Protein AF-A0A918T1V5-F1 (afdb_monomer)

Nearest PDB structures (foldseek):
  5nz4-assembly1_B  TM=3.076E-01  e=9.816E-02  unidentified influenza virus
  5nzf-assembly1_D  TM=3.074E-01  e=1.093E-01  unidentified influenza virus
  7s0i-assembly1_A  TM=3.199E-01  e=1.285E-01  Influenza A virus (A/Michigan/45/2015(H1N1))
  5hug-assembly1_A  TM=3.221E-01  e=1.218E-01  Influenza A virus (A/American green-winged teal/Washington/195750/2014(H5N1))
  6g01-assembly1_A  TM=3.174E-01  e=2.455E-01  Influenza A virus (A/Texas/17/2009(H1N1))

Solvent-accessible surface area (backbone atoms only — not comparable to full-atom values): 10208 Å² total; per-residue (Å²): 137,84,84,77,76,77,66,59,64,60,52,56,56,50,50,52,56,52,54,58,52,54,61,69,69,62,63,78,95,60,80,53,64,48,80,39,96,62,37,73,44,39,51,69,38,42,48,70,56,38,40,67,21,65,42,79,60,80,41,77,45,72,32,89,98,37,83,74,26,34,34,34,32,38,76,63,80,49,26,40,36,40,34,31,32,41,91,62,21,28,74,40,76,46,79,42,70,42,95,54,67,87,53,80,80,71,70,65,42,49,72,33,86,88,38,74,48,34,66,69,40,47,47,66,58,51,39,71,48,61,45,79,58,77,41,78,48,73,39,91,93,40,79,56,36,36,37,37,31,36,79,52,96,56,31,37,38,41,36,34,28,42,79,63,19,27,69,42,63,48,76,48,75,50,77,81,128

pLDDT: mean 74.43, std 15.78, range [30.64, 92.94]

Structure (mmCIF, N/CA/C/O backbone):
data_AF-A0A918T1V5-F1
#
_entry.id   AF-A0A918T1V5-F1
#
loop_
_atom_site.group_PDB
_atom_site.id
_atom_site.type_symbol
_atom_site.label_atom_id
_atom_site.label_alt_id
_atom_site.label_comp_id
_atom_site.label_asym_id
_atom_site.label_entity_id
_atom_site.label_seq_id
_atom_site.pdbx_PDB_ins_code
_atom_site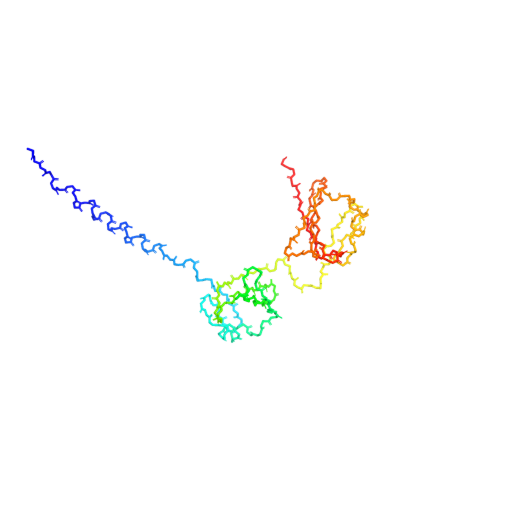.Cartn_x
_atom_site.Cartn_y
_atom_site.Cartn_z
_atom_site.occupancy
_atom_site.B_iso_or_equiv
_atom_site.auth_seq_id
_atom_site.auth_comp_id
_atom_site.auth_asym_id
_atom_site.auth_atom_id
_atom_site.pdbx_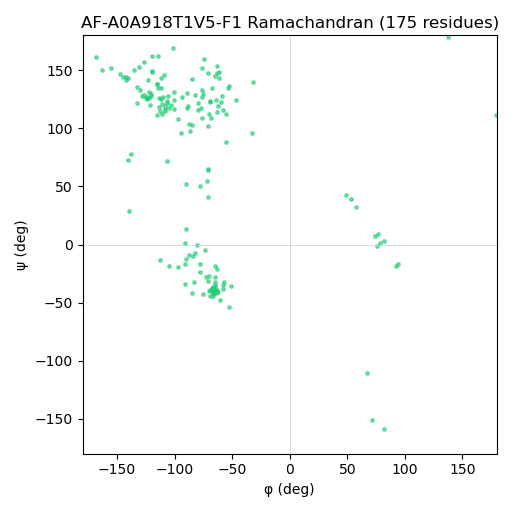PDB_model_num
ATOM 1 N N . MET A 1 1 ? 70.930 0.875 17.806 1.00 42.25 1 MET A N 1
ATOM 2 C CA . MET A 1 1 ? 69.464 0.810 17.615 1.00 42.25 1 MET A CA 1
ATOM 3 C C . MET A 1 1 ? 69.198 -0.189 16.500 1.00 42.25 1 MET A C 1
ATOM 5 O O . MET A 1 1 ? 69.425 0.143 15.346 1.00 42.25 1 MET A O 1
ATOM 9 N N . SER A 1 2 ? 68.855 -1.432 16.848 1.00 43.00 2 SER A N 1
ATOM 10 C CA . SER A 1 2 ? 68.505 -2.471 15.869 1.00 43.00 2 SER A CA 1
ATOM 11 C C . SER A 1 2 ? 67.006 -2.383 15.616 1.00 43.00 2 SER A C 1
ATOM 13 O O . SER A 1 2 ? 66.227 -2.531 16.555 1.00 43.00 2 SER A O 1
ATOM 15 N N . ILE A 1 3 ? 66.610 -2.079 14.383 1.00 51.53 3 ILE A N 1
ATOM 16 C CA . ILE A 1 3 ? 65.207 -2.102 13.967 1.00 51.53 3 ILE A CA 1
ATOM 17 C C . ILE A 1 3 ? 64.860 -3.570 13.709 1.00 51.53 3 ILE A C 1
ATOM 19 O O . IL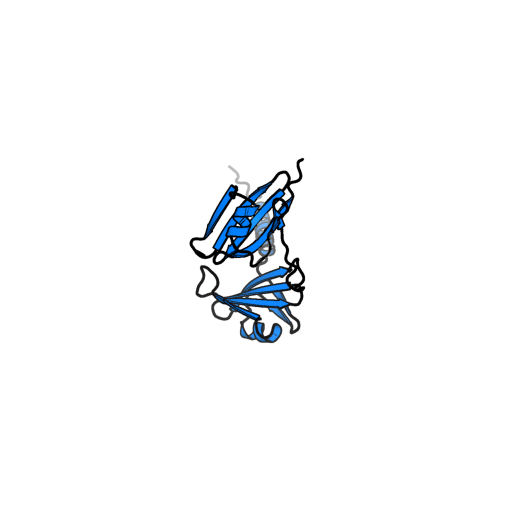E A 1 3 ? 65.541 -4.241 12.936 1.00 51.53 3 ILE A O 1
ATOM 23 N N . ASP A 1 4 ? 63.854 -4.084 14.409 1.00 55.31 4 ASP A N 1
ATOM 24 C CA . ASP A 1 4 ? 63.409 -5.473 14.312 1.00 55.31 4 ASP A CA 1
ATOM 25 C C . ASP A 1 4 ? 62.396 -5.614 13.162 1.00 55.31 4 ASP A C 1
ATOM 27 O O . ASP A 1 4 ? 61.217 -5.287 13.294 1.00 55.31 4 ASP A O 1
ATOM 31 N N . TRP A 1 5 ? 62.877 -6.063 11.999 1.00 51.31 5 TRP A N 1
ATOM 32 C CA . TRP A 1 5 ? 62.107 -6.178 10.749 1.00 51.31 5 TRP A CA 1
ATOM 33 C C . TRP A 1 5 ? 61.102 -7.347 10.731 1.00 51.31 5 TRP A C 1
ATOM 35 O O . TRP A 1 5 ? 60.344 -7.502 9.771 1.00 51.31 5 TRP A O 1
ATOM 45 N N . LYS A 1 6 ? 61.065 -8.211 11.757 1.00 49.09 6 LYS A N 1
ATOM 46 C CA . LYS A 1 6 ? 60.223 -9.425 11.729 1.00 49.09 6 LYS A CA 1
ATOM 47 C C . LYS A 1 6 ? 58.736 -9.178 11.996 1.00 49.09 6 LYS A C 1
ATOM 49 O O . LYS A 1 6 ? 57.918 -10.028 11.645 1.00 49.09 6 LYS A O 1
ATOM 54 N N . ASN A 1 7 ? 58.365 -8.027 12.553 1.00 50.44 7 ASN A N 1
ATOM 55 C CA . ASN A 1 7 ? 56.991 -7.777 13.006 1.00 50.44 7 ASN A CA 1
ATOM 56 C C . ASN A 1 7 ? 56.069 -7.153 11.939 1.00 50.44 7 ASN A C 1
ATOM 58 O O . ASN A 1 7 ? 54.846 -7.158 12.102 1.00 50.44 7 ASN A O 1
ATOM 62 N N . GLU A 1 8 ? 56.611 -6.667 10.819 1.00 48.03 8 GLU A N 1
ATOM 63 C CA . GLU A 1 8 ? 55.814 -5.986 9.784 1.00 48.03 8 GLU A CA 1
ATOM 64 C C . GLU A 1 8 ? 55.125 -6.956 8.811 1.00 48.03 8 GLU A C 1
ATOM 66 O O . GLU A 1 8 ? 53.990 -6.726 8.390 1.00 48.03 8 GLU A O 1
ATOM 71 N N . THR A 1 9 ? 55.739 -8.105 8.518 1.00 51.84 9 THR A N 1
ATOM 72 C CA . THR A 1 9 ? 55.202 -9.082 7.548 1.00 51.84 9 THR A CA 1
ATOM 73 C C . THR A 1 9 ? 53.950 -9.814 8.052 1.00 51.84 9 THR A C 1
ATOM 75 O O . THR A 1 9 ? 53.047 -10.130 7.274 1.00 51.84 9 THR A O 1
ATOM 78 N N . SER A 1 10 ? 53.841 -10.027 9.367 1.00 53.84 10 SER A N 1
ATOM 79 C CA . SER A 1 10 ? 52.681 -10.656 10.023 1.00 53.84 10 SER A CA 1
ATOM 80 C C . SER A 1 10 ? 51.419 -9.784 9.948 1.00 53.84 10 SER A C 1
ATOM 82 O O . SER A 1 10 ? 50.307 -10.277 9.730 1.00 53.84 10 SER A O 1
ATOM 84 N N . THR A 1 11 ? 51.597 -8.470 10.076 1.00 53.66 11 THR A N 1
ATOM 85 C CA . THR A 1 11 ? 50.500 -7.498 10.147 1.00 53.66 11 THR A CA 1
ATOM 86 C C . THR A 1 11 ? 49.879 -7.261 8.772 1.00 53.66 11 THR A C 1
ATOM 88 O O . THR A 1 11 ? 48.655 -7.293 8.635 1.00 53.66 11 THR A O 1
ATOM 91 N N . VAL A 1 12 ? 50.709 -7.142 7.729 1.00 57.06 12 VAL A N 1
ATOM 92 C CA . VAL A 1 12 ? 50.254 -6.985 6.335 1.00 57.06 12 VAL A CA 1
ATOM 93 C C . VAL A 1 12 ? 49.493 -8.228 5.862 1.00 57.06 12 VAL A C 1
ATOM 95 O O . VAL A 1 12 ? 48.427 -8.124 5.257 1.00 57.06 12 VAL A O 1
ATOM 98 N N . MET A 1 13 ? 49.974 -9.425 6.207 1.00 52.50 13 MET A N 1
ATOM 99 C CA . MET A 1 13 ? 49.332 -10.675 5.797 1.00 52.50 13 MET A CA 1
ATOM 100 C C . MET A 1 13 ? 48.016 -10.953 6.550 1.00 52.50 13 MET A C 1
ATOM 102 O O . MET A 1 13 ? 47.109 -11.567 5.985 1.00 52.50 13 MET A O 1
ATOM 106 N N . ARG A 1 14 ? 47.859 -10.463 7.791 1.00 57.69 14 ARG A N 1
ATOM 107 C CA . ARG A 1 14 ? 46.554 -10.423 8.480 1.00 57.69 14 ARG A CA 1
ATOM 108 C C . ARG A 1 14 ? 45.607 -9.416 7.831 1.00 57.69 14 ARG A C 1
ATOM 110 O O . ARG A 1 14 ? 44.459 -9.765 7.587 1.00 57.69 14 ARG A O 1
ATOM 117 N N . ALA A 1 15 ? 46.084 -8.219 7.490 1.00 59.41 15 ALA A N 1
ATOM 118 C CA . ALA A 1 15 ? 45.265 -7.181 6.863 1.00 59.41 15 ALA A CA 1
ATOM 119 C C . ALA A 1 15 ? 44.710 -7.610 5.491 1.00 59.41 15 ALA A C 1
ATOM 121 O O . ALA A 1 15 ? 43.531 -7.396 5.215 1.00 59.41 15 ALA A O 1
ATOM 122 N N . ILE A 1 16 ? 45.516 -8.289 4.666 1.00 63.72 16 ILE A N 1
ATOM 123 C CA . ILE A 1 16 ? 45.084 -8.803 3.355 1.00 63.72 16 ILE A CA 1
ATOM 124 C C . ILE A 1 16 ? 44.015 -9.894 3.508 1.00 63.72 16 ILE A C 1
ATOM 126 O O . ILE A 1 16 ? 43.018 -9.880 2.788 1.00 63.72 16 ILE A O 1
ATOM 130 N N . LYS A 1 17 ? 44.170 -10.810 4.475 1.00 58.69 17 LYS A N 1
ATOM 131 C CA . LYS A 1 17 ? 43.159 -11.845 4.756 1.00 58.69 17 LYS A CA 1
ATOM 132 C C . LYS A 1 17 ? 41.836 -11.233 5.225 1.00 58.69 17 LYS A C 1
ATOM 134 O O . LYS A 1 17 ? 40.776 -11.680 4.792 1.00 58.69 17 LYS A O 1
ATOM 139 N N . SER A 1 18 ? 41.895 -10.185 6.045 1.00 59.28 18 SER A N 1
ATOM 140 C CA . SER A 1 18 ? 40.712 -9.446 6.500 1.00 59.28 18 SER A CA 1
ATOM 141 C C . SER A 1 18 ? 40.020 -8.691 5.361 1.00 59.28 18 SER A C 1
ATOM 143 O O . SER A 1 18 ? 38.795 -8.717 5.269 1.00 59.28 18 SER A O 1
ATOM 145 N N . ALA A 1 19 ? 40.783 -8.063 4.460 1.00 58.88 19 ALA A N 1
ATOM 146 C CA . ALA A 1 19 ? 40.241 -7.360 3.296 1.00 58.88 19 ALA A CA 1
ATOM 147 C C . ALA A 1 19 ? 39.573 -8.318 2.293 1.00 58.88 19 ALA A C 1
ATOM 149 O O . ALA A 1 19 ? 38.503 -8.012 1.768 1.00 58.88 19 ALA A O 1
ATOM 150 N N . LEU A 1 20 ? 40.147 -9.509 2.081 1.00 58.69 20 LEU A N 1
ATOM 151 C CA . LEU A 1 20 ? 39.551 -10.536 1.221 1.00 58.69 20 LEU A CA 1
ATOM 152 C C . LEU A 1 20 ? 38.221 -11.065 1.792 1.00 58.69 20 LEU A C 1
ATOM 154 O O . LEU A 1 20 ? 37.280 -11.313 1.042 1.00 58.69 20 LEU A O 1
ATOM 158 N N . LEU A 1 21 ? 38.127 -11.192 3.122 1.00 57.09 21 LEU A N 1
ATOM 159 C CA . LEU A 1 21 ? 36.904 -11.602 3.817 1.00 57.09 21 LEU A CA 1
ATOM 160 C C . LEU A 1 21 ? 35.806 -10.523 3.732 1.00 57.09 21 LEU A C 1
ATOM 162 O O . LEU A 1 21 ? 34.644 -10.849 3.509 1.00 57.09 21 LEU A O 1
ATOM 166 N N . LEU A 1 22 ? 36.170 -9.240 3.836 1.00 56.69 22 LEU A N 1
ATOM 167 C CA . LEU A 1 22 ? 35.239 -8.109 3.699 1.00 56.69 22 LEU A CA 1
ATOM 168 C C . LEU A 1 22 ? 34.644 -7.994 2.284 1.00 56.69 22 LEU A C 1
ATOM 170 O O . LEU A 1 22 ? 33.462 -7.684 2.151 1.00 56.69 22 LEU A O 1
ATOM 174 N N . CYS A 1 23 ? 35.410 -8.316 1.237 1.00 55.72 23 CYS A N 1
ATOM 175 C CA . CYS A 1 23 ? 34.895 -8.348 -0.137 1.00 55.72 23 CYS A CA 1
ATOM 176 C C . CYS A 1 23 ? 33.912 -9.505 -0.394 1.00 55.72 23 CYS A C 1
ATOM 178 O O . CYS A 1 23 ? 33.028 -9.369 -1.235 1.00 55.72 23 CYS A O 1
ATOM 180 N N . LEU A 1 24 ? 34.018 -10.619 0.340 1.00 52.59 24 LEU A N 1
ATOM 181 C CA . LEU A 1 24 ? 33.083 -11.750 0.234 1.00 52.59 24 LEU A CA 1
ATOM 182 C C . LEU A 1 24 ? 31.749 -11.503 0.960 1.00 52.59 24 LEU A C 1
ATOM 184 O O . LEU A 1 24 ? 30.739 -12.097 0.590 1.00 52.59 24 LEU A O 1
ATOM 188 N N . LEU A 1 25 ? 31.720 -10.609 1.956 1.00 53.66 25 LEU A N 1
ATOM 189 C CA . LEU A 1 25 ? 30.492 -10.191 2.651 1.00 53.66 25 LEU A CA 1
ATOM 190 C C . LEU A 1 25 ? 29.762 -9.023 1.974 1.00 53.66 25 LEU A C 1
ATOM 192 O O . LEU A 1 25 ? 28.621 -8.732 2.332 1.00 53.66 25 LEU A O 1
ATOM 196 N N . ALA A 1 26 ? 30.363 -8.392 0.964 1.00 50.69 26 ALA A N 1
ATOM 197 C CA . ALA A 1 26 ? 29.702 -7.405 0.115 1.00 50.69 26 ALA A CA 1
ATOM 198 C C . ALA A 1 26 ? 28.795 -8.086 -0.929 1.00 50.69 26 ALA A C 1
ATOM 200 O O . ALA A 1 26 ? 28.874 -7.813 -2.126 1.00 50.69 26 ALA A O 1
ATOM 201 N N . ALA A 1 27 ? 27.922 -8.996 -0.489 1.00 49.94 27 ALA A N 1
ATOM 202 C CA . ALA A 1 27 ? 26.821 -9.440 -1.328 1.00 49.94 27 ALA A CA 1
ATOM 203 C C . ALA A 1 27 ? 25.909 -8.223 -1.575 1.00 49.94 27 ALA A C 1
ATOM 205 O O . ALA A 1 27 ? 25.469 -7.592 -0.608 1.00 49.94 27 ALA A O 1
ATOM 206 N N . PRO A 1 28 ? 25.616 -7.847 -2.833 1.00 46.34 28 PRO A N 1
ATOM 207 C CA . PRO A 1 28 ? 24.685 -6.764 -3.093 1.00 46.34 28 PRO A CA 1
ATOM 208 C C . PRO A 1 28 ? 23.314 -7.184 -2.555 1.00 46.34 28 PRO A C 1
ATOM 210 O O . PRO A 1 28 ? 22.689 -8.114 -3.062 1.00 46.34 28 PRO A O 1
ATOM 213 N N . ALA A 1 29 ? 22.840 -6.489 -1.523 1.00 50.09 29 ALA A N 1
ATOM 214 C CA . ALA A 1 29 ? 21.552 -6.708 -0.869 1.00 50.09 29 ALA A CA 1
ATOM 215 C C . ALA A 1 29 ? 20.343 -6.280 -1.740 1.00 50.09 29 ALA A C 1
ATOM 217 O O . ALA A 1 29 ? 19.389 -5.695 -1.236 1.00 50.09 29 ALA A O 1
ATOM 218 N N . PHE A 1 30 ? 20.366 -6.551 -3.052 1.00 52.66 30 PHE A N 1
ATOM 219 C CA . PHE A 1 30 ? 19.356 -6.072 -4.008 1.00 52.66 30 PHE A CA 1
ATOM 220 C C . PHE A 1 30 ? 18.942 -7.094 -5.074 1.00 52.66 30 PHE A C 1
ATOM 222 O O . PHE A 1 30 ? 18.505 -6.719 -6.158 1.00 52.66 30 PHE A O 1
ATOM 229 N N . ALA A 1 31 ? 19.006 -8.391 -4.785 1.00 60.25 31 ALA A N 1
ATOM 230 C CA . ALA A 1 31 ? 18.341 -9.394 -5.619 1.00 60.25 31 ALA A CA 1
ATOM 231 C C . ALA A 1 31 ? 16.909 -9.652 -5.120 1.00 60.25 31 ALA A C 1
ATOM 233 O O . ALA A 1 31 ? 16.528 -10.789 -4.854 1.00 60.25 31 ALA A O 1
ATOM 234 N N . GLN A 1 32 ? 16.106 -8.593 -4.950 1.00 70.31 32 GLN A N 1
ATOM 235 C CA . GLN A 1 32 ? 14.675 -8.793 -4.724 1.00 70.31 32 GLN A CA 1
ATOM 236 C C . GLN A 1 32 ? 14.073 -9.323 -6.026 1.00 70.31 32 GLN A C 1
ATOM 238 O O . GLN A 1 32 ? 14.222 -8.720 -7.094 1.00 70.31 32 GLN A O 1
ATOM 243 N N . SER A 1 33 ? 13.438 -10.486 -5.930 1.00 81.12 33 SER A N 1
ATOM 244 C CA . SER A 1 33 ? 12.742 -11.143 -7.026 1.00 81.12 33 SER A CA 1
ATOM 245 C C . SER A 1 33 ? 11.402 -11.655 -6.529 1.00 81.12 33 SER A C 1
ATOM 247 O O . SER A 1 33 ? 11.250 -11.969 -5.349 1.00 81.12 33 SER A O 1
ATOM 249 N N . VAL A 1 34 ? 10.423 -11.710 -7.423 1.00 83.50 34 VAL A N 1
ATOM 250 C CA . VAL A 1 34 ? 9.085 -12.212 -7.123 1.00 83.50 34 VAL A CA 1
ATOM 251 C C . VAL A 1 34 ? 8.658 -13.192 -8.202 1.00 83.50 34 VAL A C 1
ATOM 253 O O . VAL A 1 34 ? 8.878 -12.981 -9.399 1.00 83.50 34 VAL A O 1
ATOM 256 N N . GLN A 1 35 ? 8.084 -14.303 -7.757 1.00 86.50 35 GLN A N 1
ATOM 257 C CA . GLN A 1 35 ? 7.654 -15.383 -8.625 1.00 86.50 35 GLN A CA 1
ATOM 258 C C . GLN A 1 35 ? 6.219 -15.135 -9.093 1.00 86.50 35 GLN A C 1
ATOM 260 O O . GLN A 1 35 ? 5.288 -15.113 -8.291 1.00 86.50 35 GLN A O 1
ATOM 265 N N . PHE A 1 36 ? 6.040 -15.017 -10.405 1.00 86.56 36 PHE A N 1
ATOM 266 C CA . PHE A 1 36 ? 4.738 -15.022 -11.060 1.00 86.56 36 PHE A CA 1
ATOM 267 C C . PHE A 1 36 ? 4.456 -16.388 -11.688 1.00 86.56 36 PHE A C 1
ATOM 269 O O . PHE A 1 36 ? 5.346 -17.234 -11.841 1.00 86.56 36 PHE A O 1
ATOM 276 N N . LYS A 1 37 ? 3.207 -16.590 -12.122 1.00 81.00 37 LYS A N 1
ATOM 277 C CA . LYS A 1 37 ? 2.784 -17.811 -12.821 1.00 81.00 37 LYS A CA 1
ATOM 278 C C . LYS A 1 37 ? 3.598 -18.067 -14.098 1.00 81.00 37 LYS A C 1
ATOM 280 O O . LYS A 1 37 ? 3.865 -19.219 -14.416 1.00 81.00 37 LYS A O 1
ATOM 285 N N . GLY A 1 38 ? 3.999 -17.011 -14.811 1.00 83.00 38 GLY A N 1
ATOM 286 C CA . GLY A 1 38 ? 4.795 -17.102 -16.040 1.00 83.00 38 GLY A CA 1
ATOM 287 C C . GLY A 1 38 ? 6.315 -17.057 -15.839 1.00 83.00 38 GLY A C 1
ATOM 288 O O . GLY A 1 38 ? 7.043 -17.087 -16.829 1.00 83.00 38 GLY A O 1
ATOM 289 N N . GLY A 1 39 ? 6.809 -16.960 -14.598 1.00 88.06 39 GLY A N 1
ATOM 290 C CA . GLY A 1 39 ? 8.241 -16.887 -14.284 1.00 88.06 39 GLY A CA 1
ATOM 291 C C . GLY A 1 39 ? 8.583 -15.856 -13.205 1.00 88.06 39 GLY A C 1
ATOM 292 O O . GLY A 1 39 ? 7.711 -15.151 -12.704 1.00 88.06 39 GLY A O 1
ATOM 293 N N . ALA A 1 40 ? 9.862 -15.756 -12.846 1.00 87.94 40 ALA A N 1
ATOM 294 C CA . ALA A 1 40 ? 10.340 -14.758 -11.892 1.00 87.94 40 ALA A CA 1
ATOM 295 C C . ALA A 1 40 ? 10.631 -13.410 -12.572 1.00 87.94 40 ALA A C 1
ATOM 297 O O . ALA A 1 40 ? 11.170 -13.367 -13.686 1.00 87.94 40 ALA A O 1
ATOM 298 N N . ALA A 1 41 ? 10.323 -12.318 -11.874 1.00 88.25 41 ALA A N 1
ATOM 299 C CA . ALA A 1 41 ? 10.813 -10.983 -12.201 1.00 88.25 41 ALA A CA 1
ATOM 300 C C . ALA A 1 41 ? 11.715 -10.474 -11.075 1.00 88.25 41 ALA A C 1
ATOM 302 O O . ALA A 1 41 ? 11.383 -10.626 -9.900 1.00 88.25 41 ALA A O 1
ATOM 303 N N . SER A 1 42 ? 12.824 -9.843 -11.440 1.00 88.00 42 SER A N 1
ATOM 304 C CA . SER A 1 42 ? 13.835 -9.352 -10.504 1.00 88.00 42 SER A CA 1
ATOM 305 C C . SER A 1 42 ? 14.140 -7.878 -10.735 1.00 88.00 42 SER A C 1
ATOM 307 O O . SER A 1 42 ? 13.962 -7.355 -11.837 1.00 88.00 42 SER A O 1
ATOM 309 N N . ILE A 1 43 ? 14.660 -7.198 -9.711 1.00 86.75 43 ILE A N 1
ATOM 310 C CA . ILE A 1 43 ? 15.219 -5.850 -9.883 1.00 86.75 43 ILE A CA 1
ATOM 311 C C . ILE A 1 43 ? 16.256 -5.852 -11.021 1.00 86.75 43 ILE A C 1
ATOM 313 O O . ILE A 1 43 ? 17.073 -6.762 -11.143 1.00 86.75 43 ILE A O 1
ATOM 317 N N . GLY A 1 44 ? 16.198 -4.832 -11.879 1.00 85.75 44 GLY A N 1
ATOM 318 C CA . GLY A 1 44 ? 17.040 -4.686 -13.069 1.00 85.75 44 GLY A CA 1
ATOM 319 C C . GLY A 1 44 ? 16.438 -5.265 -14.353 1.00 85.75 44 GLY A C 1
ATOM 320 O O . GLY A 1 44 ? 16.841 -4.849 -15.451 1.00 85.75 44 GLY A O 1
ATOM 321 N N . ASP A 1 45 ? 15.441 -6.150 -14.243 1.00 89.75 45 ASP A N 1
ATOM 322 C CA . ASP A 1 45 ? 14.712 -6.665 -15.400 1.00 89.75 45 ASP A CA 1
ATOM 323 C C . ASP A 1 45 ? 13.962 -5.549 -16.138 1.00 89.75 45 ASP A C 1
ATOM 325 O O . ASP A 1 45 ? 13.593 -4.516 -15.578 1.00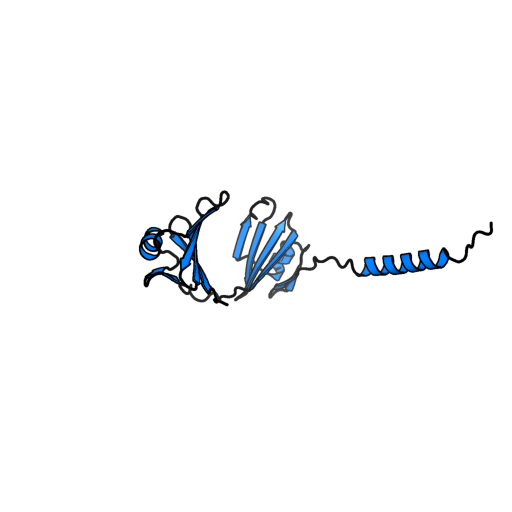 89.75 45 ASP A O 1
ATOM 329 N N . SER A 1 46 ? 13.726 -5.756 -17.434 1.00 92.94 46 SER A N 1
ATOM 330 C CA . SER A 1 46 ? 12.923 -4.828 -18.233 1.00 92.94 46 SER A CA 1
ATOM 331 C C . SER A 1 46 ? 11.431 -4.983 -17.945 1.00 92.94 46 SER A C 1
ATOM 333 O O . SER A 1 46 ? 10.946 -6.088 -17.690 1.00 92.94 46 SER A O 1
ATOM 335 N N . VAL A 1 47 ? 10.668 -3.900 -18.114 1.00 91.12 47 VAL A N 1
ATOM 336 C CA . VAL A 1 47 ? 9.197 -3.950 -18.062 1.00 91.12 47 VAL A CA 1
ATOM 337 C C . VAL A 1 47 ? 8.616 -4.935 -19.075 1.00 91.12 47 VAL A C 1
ATOM 339 O O . VAL A 1 47 ? 7.613 -5.587 -18.811 1.00 91.12 47 VAL A O 1
ATOM 342 N N . LYS A 1 48 ? 9.270 -5.108 -20.228 1.00 92.25 48 LYS A N 1
ATOM 343 C CA . LYS A 1 48 ? 8.835 -6.083 -21.233 1.00 92.25 48 LYS A CA 1
ATOM 344 C C . LYS A 1 48 ? 8.927 -7.515 -20.703 1.00 92.25 48 LYS A C 1
ATOM 346 O O . LYS A 1 48 ? 8.029 -8.314 -20.958 1.00 92.25 48 LYS A O 1
ATOM 351 N N . LYS A 1 49 ? 9.989 -7.839 -19.953 1.00 91.81 49 LYS A N 1
ATOM 352 C CA . LYS A 1 49 ? 10.112 -9.136 -19.273 1.00 91.81 49 LYS A CA 1
ATOM 353 C C . LYS A 1 49 ? 9.063 -9.263 -18.172 1.00 91.81 49 LYS A C 1
ATOM 355 O O . LYS A 1 49 ? 8.404 -10.294 -18.126 1.00 91.81 49 LYS A O 1
ATOM 360 N N . LEU A 1 50 ? 8.859 -8.213 -17.370 1.00 90.31 50 LEU A N 1
ATOM 361 C CA . LEU A 1 50 ? 7.818 -8.174 -16.340 1.00 90.31 50 LEU A CA 1
ATOM 362 C C . LEU A 1 50 ? 6.444 -8.517 -16.926 1.00 90.31 50 LEU A C 1
ATOM 364 O O . LEU A 1 50 ? 5.828 -9.476 -16.488 1.00 90.31 50 LEU A O 1
ATOM 368 N N . HIS A 1 51 ? 6.010 -7.823 -17.979 1.00 91.00 51 HIS A N 1
ATOM 369 C CA . HIS A 1 51 ? 4.709 -8.083 -18.601 1.00 91.00 51 HIS A CA 1
ATOM 370 C C . HIS A 1 51 ? 4.610 -9.476 -19.235 1.00 91.00 51 HIS A C 1
ATOM 372 O O . HIS A 1 51 ? 3.524 -10.042 -19.320 1.00 91.00 51 HIS A O 1
ATOM 378 N N . LYS A 1 52 ? 5.735 -10.056 -19.671 1.00 91.62 52 LYS A N 1
ATOM 379 C CA . LYS A 1 52 ? 5.764 -11.422 -20.205 1.00 91.62 52 LYS A CA 1
ATOM 380 C C . LYS A 1 52 ? 5.541 -12.473 -19.112 1.00 91.62 52 LYS A C 1
ATOM 382 O O . LYS A 1 52 ? 4.862 -13.459 -19.373 1.00 91.62 52 LYS A O 1
ATOM 387 N N . VAL A 1 53 ? 6.120 -12.284 -17.924 1.00 92.06 53 VAL A N 1
ATOM 388 C CA . VAL A 1 53 ? 6.041 -13.270 -16.826 1.00 92.06 53 VAL A CA 1
ATOM 389 C C . VAL A 1 53 ? 4.850 -13.038 -15.890 1.00 92.06 53 VAL A C 1
ATOM 391 O O . VAL A 1 53 ? 4.266 -14.002 -15.398 1.00 92.06 53 VAL A O 1
ATOM 394 N N . ALA A 1 54 ? 4.479 -11.777 -15.665 1.00 86.69 54 ALA A N 1
ATOM 395 C CA . ALA A 1 54 ? 3.413 -11.350 -14.760 1.00 86.69 54 ALA A CA 1
ATOM 396 C C . ALA A 1 54 ? 2.077 -11.088 -15.473 1.00 86.69 54 ALA A C 1
ATOM 398 O O . ALA A 1 54 ? 1.030 -11.101 -14.833 1.00 86.69 54 ALA A O 1
ATOM 399 N N . GLY A 1 55 ? 2.095 -10.877 -16.793 1.00 88.81 55 GLY A N 1
ATOM 400 C CA . GLY A 1 55 ? 0.926 -10.436 -17.550 1.00 88.81 55 GLY A CA 1
ATOM 401 C C . GLY A 1 55 ? 0.716 -8.922 -17.473 1.00 88.81 55 GLY A C 1
ATOM 402 O O . GLY A 1 55 ? 1.644 -8.153 -17.217 1.00 88.81 55 GLY A O 1
ATOM 403 N N . LYS A 1 56 ? -0.515 -8.479 -17.743 1.00 88.88 56 LYS A N 1
ATOM 404 C CA . LYS A 1 56 ? -0.890 -7.064 -17.642 1.00 88.88 56 LYS A CA 1
ATOM 405 C C . LYS A 1 56 ? -1.063 -6.693 -16.158 1.00 88.88 56 LYS A C 1
ATOM 407 O O . LYS A 1 56 ? -1.748 -7.440 -15.466 1.00 88.88 56 LYS A O 1
ATOM 412 N N . PRO A 1 57 ? -0.493 -5.572 -15.679 1.00 89.00 57 PRO A N 1
ATOM 413 C CA . PRO A 1 57 ? -0.759 -5.089 -14.326 1.00 89.00 57 PRO A CA 1
ATOM 414 C C . PRO A 1 57 ? -2.234 -4.716 -14.162 1.00 89.00 57 PRO A C 1
ATOM 416 O O . PRO A 1 57 ? -2.858 -4.215 -15.104 1.00 89.00 57 PRO A O 1
ATOM 419 N N . ASP A 1 58 ? -2.764 -4.906 -12.956 1.00 85.44 58 ASP A N 1
ATOM 420 C CA . ASP A 1 58 ? -4.124 -4.482 -12.610 1.00 85.44 58 ASP A CA 1
ATOM 421 C C . ASP A 1 58 ? -4.222 -2.961 -12.635 1.00 85.44 58 ASP A C 1
ATOM 423 O O . ASP A 1 58 ? -5.206 -2.384 -13.105 1.00 85.44 58 ASP A O 1
ATOM 427 N N . GLN A 1 59 ? -3.159 -2.303 -12.169 1.00 86.12 59 GLN A N 1
ATOM 428 C CA . GLN A 1 59 ? -3.082 -0.859 -12.159 1.00 86.12 59 GLN A CA 1
ATOM 429 C C . GLN A 1 59 ? -1.663 -0.347 -12.362 1.00 86.12 59 GLN A C 1
ATOM 431 O O . GLN A 1 59 ? -0.685 -0.939 -11.910 1.00 86.12 59 GLN A O 1
ATOM 436 N N . VAL A 1 60 ? -1.566 0.803 -13.030 1.00 88.19 60 VAL A N 1
ATOM 437 C CA . VAL A 1 60 ? -0.325 1.562 -13.158 1.00 88.19 60 VAL A CA 1
ATOM 438 C C . VAL A 1 60 ? -0.576 2.971 -12.643 1.00 88.19 60 VAL A C 1
ATOM 440 O O . VAL A 1 60 ? -1.505 3.640 -13.096 1.00 88.19 60 VAL A O 1
ATOM 443 N N . ARG A 1 61 ? 0.234 3.418 -11.685 1.00 84.50 61 ARG A N 1
ATOM 444 C CA . ARG A 1 61 ? 0.138 4.755 -11.080 1.00 84.50 61 ARG A CA 1
ATOM 445 C C . ARG A 1 61 ? 1.514 5.425 -11.055 1.00 84.50 61 ARG A C 1
ATOM 447 O O . ARG A 1 61 ? 2.523 4.725 -11.016 1.00 84.50 61 ARG A O 1
ATOM 454 N N . PRO A 1 62 ? 1.609 6.761 -11.070 1.00 81.38 62 PRO A N 1
ATOM 455 C CA . PRO A 1 62 ? 2.875 7.436 -10.798 1.00 81.38 62 PRO A CA 1
ATOM 456 C C . PRO A 1 62 ? 3.322 7.181 -9.349 1.00 81.38 62 PRO A C 1
ATOM 458 O O . PRO A 1 62 ? 2.490 7.108 -8.444 1.00 81.38 62 PRO A O 1
ATOM 461 N N . PHE A 1 63 ? 4.631 7.057 -9.121 1.00 76.06 63 PHE A N 1
ATOM 462 C CA . PHE A 1 63 ? 5.176 6.923 -7.771 1.00 76.06 63 PHE A CA 1
ATOM 463 C C . PHE A 1 63 ? 5.166 8.292 -7.058 1.00 76.06 63 PHE A C 1
ATOM 465 O O . PHE A 1 63 ? 5.724 9.257 -7.600 1.00 76.06 63 PHE A O 1
ATOM 472 N N . PRO A 1 64 ? 4.579 8.414 -5.851 1.00 68.94 64 PRO A N 1
ATOM 473 C CA . PRO A 1 64 ? 4.539 9.677 -5.112 1.00 68.94 64 PRO A CA 1
ATOM 474 C C . PRO A 1 64 ? 5.949 10.207 -4.824 1.00 68.94 64 PRO A C 1
ATOM 476 O O . PRO A 1 64 ? 6.803 9.481 -4.325 1.00 68.94 64 PRO A O 1
ATOM 479 N N . GLY A 1 65 ? 6.220 11.468 -5.167 1.00 74.44 65 GLY A N 1
ATOM 480 C CA . GLY A 1 65 ? 7.539 12.084 -4.965 1.00 74.44 65 GLY A CA 1
ATOM 481 C C . GLY A 1 65 ? 8.630 11.653 -5.958 1.00 74.44 65 GLY A C 1
ATOM 482 O O . GLY A 1 65 ? 9.739 12.179 -5.896 1.00 74.44 65 GLY A O 1
ATOM 483 N N . ALA A 1 66 ? 8.340 10.753 -6.907 1.00 76.31 66 ALA A N 1
ATOM 484 C CA . ALA A 1 66 ? 9.279 10.348 -7.956 1.00 76.31 66 ALA A CA 1
ATOM 485 C C . ALA A 1 66 ? 8.573 10.224 -9.324 1.00 76.31 66 ALA A C 1
ATOM 487 O O . ALA A 1 66 ? 8.326 9.112 -9.787 1.00 76.31 66 ALA A O 1
ATOM 488 N N . PRO A 1 67 ? 8.290 11.343 -10.022 1.00 74.19 67 PRO A N 1
ATOM 489 C CA . PRO A 1 67 ? 7.447 11.365 -11.228 1.00 74.19 67 PRO A CA 1
ATOM 490 C C . PRO A 1 67 ? 8.003 10.567 -12.420 1.00 74.19 67 PRO A C 1
ATOM 492 O O . PRO A 1 67 ? 7.247 10.158 -13.294 1.00 74.19 67 PRO A O 1
ATOM 495 N N . ALA A 1 68 ? 9.312 10.298 -12.453 1.00 80.94 68 ALA A N 1
ATOM 496 C CA . ALA A 1 68 ? 9.942 9.432 -13.457 1.00 80.94 68 ALA A CA 1
ATOM 497 C C . ALA A 1 68 ? 9.804 7.923 -13.151 1.00 80.94 68 ALA A C 1
ATOM 499 O O . ALA A 1 68 ? 10.320 7.089 -13.900 1.00 80.94 68 ALA A O 1
ATOM 500 N N . THR A 1 69 ? 9.159 7.577 -12.036 1.00 82.88 69 THR A N 1
ATOM 501 C CA . THR A 1 69 ? 8.934 6.207 -11.576 1.00 82.88 69 THR A CA 1
ATOM 502 C C . THR A 1 69 ? 7.439 5.913 -11.609 1.00 82.88 69 THR A C 1
ATOM 504 O O . THR A 1 69 ? 6.618 6.711 -11.164 1.00 82.88 69 THR A O 1
ATOM 507 N N . SER A 1 70 ? 7.085 4.749 -12.134 1.00 85.62 70 SER A N 1
ATOM 508 C CA . SER A 1 70 ? 5.719 4.227 -12.152 1.00 85.62 70 SER A CA 1
ATOM 509 C C . SER A 1 70 ? 5.621 3.015 -11.238 1.00 85.62 70 SER A C 1
ATOM 511 O O . SER A 1 70 ? 6.562 2.231 -11.150 1.00 85.62 70 SER A O 1
ATOM 513 N N . LEU A 1 71 ? 4.494 2.865 -10.556 1.00 88.44 71 LEU A N 1
ATOM 514 C CA . LEU A 1 71 ? 4.151 1.710 -9.745 1.00 88.44 71 LEU A CA 1
ATOM 515 C C . LEU A 1 71 ? 3.193 0.824 -10.540 1.00 88.44 71 LEU A C 1
ATOM 517 O O . LEU A 1 71 ? 2.157 1.300 -11.002 1.00 88.44 71 LEU A O 1
ATOM 521 N N . HIS A 1 72 ? 3.559 -0.441 -10.715 1.00 90.81 72 HIS A N 1
ATOM 522 C CA . HIS A 1 72 ? 2.767 -1.467 -11.389 1.00 90.81 72 HIS A CA 1
ATOM 523 C C . HIS A 1 72 ? 2.261 -2.442 -10.333 1.00 90.81 72 HIS A C 1
ATOM 525 O O . HIS A 1 72 ? 3.064 -3.111 -9.685 1.00 90.81 72 HIS A O 1
ATOM 531 N N . GLU A 1 73 ? 0.952 -2.502 -10.145 1.00 88.19 73 GLU A N 1
ATOM 532 C CA . GLU A 1 73 ? 0.310 -3.313 -9.111 1.00 88.19 73 GLU A CA 1
ATOM 533 C C . GLU A 1 73 ? -0.233 -4.611 -9.727 1.00 88.19 73 GLU A C 1
ATOM 535 O O . GLU A 1 73 ? -0.909 -4.577 -10.760 1.00 88.19 73 GLU A O 1
ATOM 540 N N . TYR A 1 74 ? 0.072 -5.748 -9.099 1.00 87.06 74 TYR A N 1
ATOM 541 C CA . TYR A 1 74 ? -0.368 -7.083 -9.512 1.00 87.06 74 TYR A CA 1
ATOM 542 C C . TYR A 1 74 ? -1.013 -7.824 -8.341 1.00 87.06 74 TYR A C 1
ATOM 544 O O . TYR A 1 74 ? -0.397 -7.998 -7.290 1.00 87.06 74 TYR A O 1
ATOM 552 N N . SER A 1 75 ? -2.218 -8.334 -8.549 1.00 85.69 75 SER A N 1
ATOM 553 C CA . SER A 1 75 ? -2.975 -9.121 -7.581 1.00 85.69 75 SER A CA 1
ATOM 554 C C . SER A 1 75 ? -2.770 -10.605 -7.872 1.00 85.69 75 SER A C 1
ATOM 556 O O . SER A 1 75 ? -3.278 -11.155 -8.848 1.00 85.69 75 SER A O 1
ATOM 558 N N . LEU A 1 76 ? -2.006 -11.276 -7.015 1.00 80.75 76 LEU A N 1
ATOM 559 C CA . LEU A 1 76 ? -1.695 -12.701 -7.102 1.00 80.75 76 LEU A CA 1
ATOM 560 C C . LEU A 1 76 ? -2.469 -13.464 -6.024 1.00 80.75 76 LEU A C 1
ATOM 562 O O . LEU A 1 76 ? -1.908 -13.919 -5.026 1.00 80.75 76 LEU A O 1
ATOM 566 N N . GLY A 1 77 ? -3.784 -13.581 -6.214 1.00 77.12 77 GLY A N 1
ATOM 567 C CA . GLY A 1 77 ? -4.679 -14.199 -5.234 1.00 77.12 77 GLY A CA 1
ATOM 568 C C . GLY A 1 77 ? -4.770 -13.363 -3.955 1.00 77.12 77 GLY A C 1
ATOM 569 O O . GLY A 1 77 ? -5.336 -12.277 -3.971 1.00 77.12 77 GLY A O 1
ATOM 570 N N . GLU A 1 78 ? -4.207 -13.862 -2.853 1.00 69.88 78 GLU A N 1
ATOM 571 C CA . GLU A 1 78 ? -4.160 -13.170 -1.549 1.00 69.88 78 GLU A CA 1
ATOM 572 C C . GLU A 1 78 ? -2.907 -12.285 -1.375 1.00 69.88 78 GLU A C 1
ATOM 574 O O . GLU A 1 78 ? -2.568 -11.866 -0.270 1.00 69.88 78 GLU A O 1
ATOM 579 N N . ARG A 1 79 ? -2.163 -12.015 -2.452 1.00 75.12 79 ARG A N 1
ATOM 580 C CA . ARG A 1 79 ? -0.951 -11.183 -2.424 1.00 75.12 79 ARG A CA 1
ATOM 581 C C . ARG A 1 79 ? -1.093 -10.022 -3.390 1.00 75.12 79 ARG A C 1
ATOM 583 O O . ARG A 1 79 ? -1.607 -10.203 -4.490 1.00 75.12 79 ARG A O 1
ATOM 590 N N . GLN A 1 80 ? -0.599 -8.857 -2.997 1.00 83.12 80 GLN A N 1
ATOM 591 C CA . GLN A 1 80 ? -0.455 -7.705 -3.873 1.00 83.12 80 GLN A CA 1
ATOM 592 C C . GLN A 1 80 ? 1.033 -7.430 -4.054 1.00 83.12 80 GLN A C 1
ATOM 594 O O . GLN A 1 80 ? 1.753 -7.140 -3.101 1.00 83.12 80 GLN A O 1
ATOM 599 N N . VAL A 1 81 ? 1.499 -7.519 -5.290 1.00 85.12 81 VAL A N 1
ATOM 600 C CA . VAL A 1 81 ? 2.883 -7.244 -5.651 1.00 85.12 81 VAL A CA 1
ATOM 601 C C . VAL A 1 81 ? 2.937 -5.893 -6.340 1.00 85.12 81 VAL A C 1
ATOM 603 O O . VAL A 1 81 ? 2.368 -5.704 -7.413 1.00 85.12 81 VAL A O 1
ATOM 606 N N . ASN A 1 82 ? 3.660 -4.962 -5.731 1.00 88.50 82 ASN A N 1
ATOM 607 C CA . ASN A 1 82 ? 3.886 -3.631 -6.265 1.00 88.50 82 ASN A CA 1
ATOM 608 C C . ASN A 1 82 ? 5.298 -3.560 -6.841 1.00 88.50 82 ASN A C 1
ATOM 610 O O . ASN A 1 82 ? 6.289 -3.751 -6.135 1.00 88.50 82 ASN A O 1
ATOM 614 N N . VAL A 1 83 ? 5.395 -3.277 -8.135 1.00 88.25 83 VAL A N 1
ATOM 615 C CA . VAL A 1 83 ? 6.660 -3.217 -8.865 1.00 88.25 83 VAL A CA 1
ATOM 616 C C . VAL A 1 83 ? 6.925 -1.781 -9.292 1.00 88.25 83 VAL A C 1
ATOM 618 O O . VAL A 1 83 ? 6.197 -1.212 -10.104 1.00 88.25 83 VAL A O 1
ATOM 621 N N . SER A 1 84 ? 7.986 -1.188 -8.756 1.00 90.50 84 SER A N 1
ATOM 622 C CA . SER A 1 84 ? 8.438 0.145 -9.149 1.00 90.50 84 SER A CA 1
ATOM 623 C C . SER A 1 84 ? 9.284 0.050 -10.411 1.00 90.50 84 SER A C 1
ATOM 625 O O . SER A 1 84 ? 10.248 -0.716 -10.470 1.00 90.50 84 SER A O 1
ATOM 627 N N . VAL A 1 85 ? 8.944 0.852 -11.414 1.00 90.88 85 VAL A N 1
ATOM 628 C CA . VAL A 1 85 ? 9.601 0.892 -12.717 1.00 90.88 85 VAL A CA 1
ATOM 629 C C . VAL A 1 85 ? 10.068 2.306 -13.017 1.00 90.88 85 VAL A C 1
ATOM 631 O O . VAL A 1 85 ? 9.258 3.231 -13.071 1.00 90.88 85 VAL A O 1
ATOM 634 N N . ARG A 1 86 ? 11.356 2.460 -13.324 1.00 89.88 86 ARG A N 1
ATOM 635 C CA . ARG A 1 86 ? 11.962 3.720 -13.772 1.00 89.88 86 ARG A CA 1
ATOM 636 C C . ARG A 1 86 ? 12.775 3.473 -15.038 1.00 89.88 86 ARG A C 1
ATOM 638 O O . ARG A 1 86 ? 13.531 2.508 -15.112 1.00 89.88 86 ARG A O 1
ATOM 645 N N . GLY A 1 87 ? 12.603 4.320 -16.055 1.00 88.12 87 GLY A N 1
ATOM 646 C CA . GLY A 1 87 ? 13.337 4.185 -17.324 1.00 88.12 87 GLY A CA 1
ATOM 647 C C . GLY A 1 87 ? 13.143 2.824 -18.014 1.00 88.12 87 GLY A C 1
ATOM 648 O O . GLY A 1 87 ? 14.070 2.300 -18.623 1.00 88.12 87 GLY A O 1
ATOM 649 N N . GLY A 1 88 ? 11.965 2.208 -17.857 1.00 88.69 88 GLY A N 1
ATOM 650 C CA . GLY A 1 88 ? 11.644 0.900 -18.441 1.00 88.69 88 GLY A CA 1
ATOM 651 C C . GLY A 1 88 ? 12.260 -0.313 -17.731 1.00 88.69 88 GLY A C 1
ATOM 652 O O . GLY A 1 88 ? 12.151 -1.428 -18.250 1.00 88.69 88 GLY A O 1
ATOM 653 N N . LYS A 1 89 ? 12.881 -0.129 -16.560 1.00 91.06 89 LYS A N 1
ATOM 654 C CA . LYS A 1 89 ? 13.458 -1.201 -15.736 1.00 91.06 89 LYS A CA 1
ATOM 655 C C . LYS A 1 89 ? 12.818 -1.262 -14.358 1.00 91.06 89 LYS A C 1
ATOM 657 O O . LYS A 1 89 ? 12.433 -0.231 -13.811 1.00 91.06 89 LYS A O 1
ATOM 662 N N . ILE A 1 90 ? 12.751 -2.463 -13.793 1.00 89.75 90 ILE A N 1
ATOM 663 C CA . IL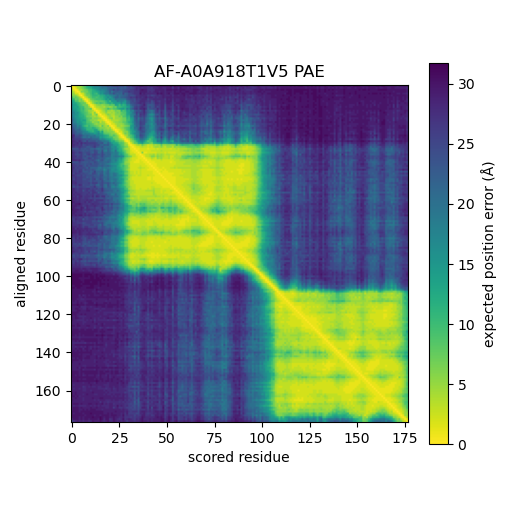E A 1 90 ? 12.331 -2.681 -12.411 1.00 89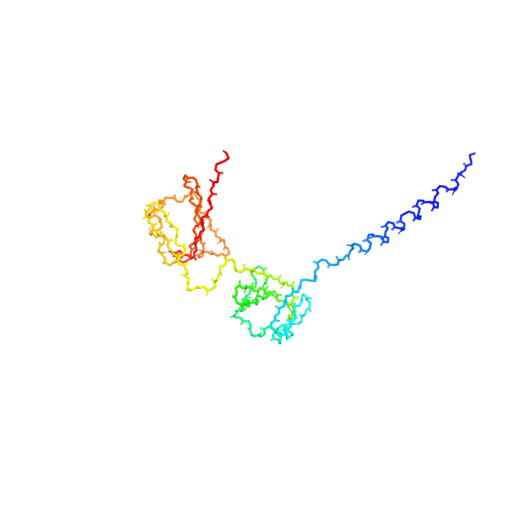.75 90 ILE A CA 1
AT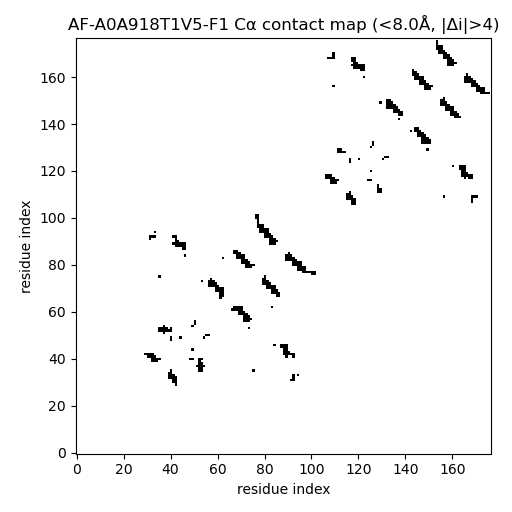OM 664 C C . ILE A 1 90 ? 13.406 -2.122 -11.482 1.00 89.75 90 ILE A C 1
ATOM 666 O O . ILE A 1 90 ? 14.566 -2.525 -11.554 1.00 89.75 90 ILE A O 1
ATOM 670 N N . THR A 1 91 ? 13.019 -1.211 -10.600 1.00 85.12 91 THR A N 1
ATOM 671 C CA . THR A 1 91 ? 13.902 -0.611 -9.592 1.00 85.12 91 THR A CA 1
ATOM 672 C C . THR A 1 91 ? 13.539 -1.008 -8.170 1.00 85.12 91 THR A C 1
ATOM 674 O O . THR A 1 91 ? 14.329 -0.775 -7.264 1.00 85.12 91 THR A O 1
ATOM 677 N N . GLY A 1 92 ? 12.364 -1.600 -7.959 1.00 84.44 92 GLY A N 1
ATOM 678 C CA . GLY A 1 92 ? 11.942 -2.084 -6.652 1.00 84.44 92 GLY A CA 1
ATOM 679 C C . GLY A 1 92 ? 10.776 -3.052 -6.766 1.00 84.44 92 GLY A C 1
ATOM 680 O O . GLY A 1 92 ? 9.970 -2.949 -7.692 1.00 84.44 92 GLY A O 1
ATOM 681 N N . ILE A 1 93 ? 10.706 -3.991 -5.828 1.00 85.31 93 ILE A N 1
ATOM 682 C CA . ILE A 1 93 ? 9.620 -4.961 -5.717 1.00 85.31 93 ILE A CA 1
ATOM 683 C C . ILE A 1 93 ? 9.183 -4.988 -4.255 1.00 85.31 93 ILE A C 1
ATOM 685 O O . ILE A 1 93 ? 9.987 -5.270 -3.371 1.00 85.31 93 ILE A O 1
ATOM 689 N N . ALA A 1 94 ? 7.911 -4.699 -4.008 1.00 82.81 94 ALA A N 1
ATOM 690 C CA . ALA A 1 94 ? 7.281 -4.841 -2.706 1.00 82.81 94 ALA A CA 1
ATOM 691 C C . ALA A 1 94 ? 6.195 -5.913 -2.806 1.00 82.81 94 ALA A C 1
ATOM 693 O O . ALA A 1 94 ? 5.192 -5.731 -3.493 1.00 82.81 94 ALA A O 1
ATOM 694 N N . ASP A 1 95 ? 6.419 -7.044 -2.145 1.00 79.31 95 ASP A N 1
ATOM 695 C CA . ASP A 1 95 ? 5.447 -8.127 -2.043 1.00 79.31 95 ASP A CA 1
ATOM 696 C C . ASP A 1 95 ? 4.662 -7.952 -0.747 1.00 79.31 95 ASP A C 1
ATOM 698 O O . ASP A 1 95 ? 5.111 -8.314 0.343 1.00 79.31 95 ASP A O 1
ATOM 702 N N . ASN A 1 96 ? 3.503 -7.319 -0.872 1.00 73.81 96 ASN A N 1
ATOM 703 C CA . ASN A 1 96 ? 2.593 -7.148 0.237 1.00 73.81 96 ASN A CA 1
ATOM 704 C C . ASN A 1 96 ? 1.704 -8.387 0.279 1.00 73.81 96 ASN A C 1
ATOM 706 O O . ASN A 1 96 ? 0.770 -8.540 -0.511 1.00 73.81 96 ASN A O 1
ATOM 710 N N . HIS A 1 97 ? 1.975 -9.282 1.228 1.00 53.00 97 HIS A N 1
ATOM 711 C CA . HIS A 1 97 ? 0.974 -10.266 1.613 1.00 53.00 97 HIS A CA 1
ATOM 712 C C . HIS A 1 97 ? -0.259 -9.496 2.069 1.00 53.00 97 HIS A C 1
ATOM 714 O O . HIS A 1 97 ? -0.202 -8.754 3.054 1.00 53.00 97 HIS A O 1
ATOM 720 N N . ILE A 1 98 ? -1.362 -9.646 1.338 1.00 51.53 98 ILE A N 1
ATOM 721 C CA . ILE A 1 98 ? -2.622 -9.094 1.791 1.00 51.53 98 ILE A CA 1
ATOM 722 C C . ILE A 1 98 ? -2.982 -9.985 2.973 1.00 51.53 98 ILE A C 1
ATOM 724 O O . ILE A 1 98 ? -3.416 -11.123 2.812 1.00 51.53 98 ILE A O 1
ATOM 728 N N . VAL A 1 99 ? -2.756 -9.502 4.194 1.00 45.22 99 VAL A N 1
ATOM 729 C CA . VAL A 1 99 ? -3.295 -10.122 5.413 1.00 45.22 99 VAL A CA 1
ATOM 730 C C . VAL A 1 99 ? -4.798 -9.843 5.444 1.00 45.22 99 VAL A C 1
ATOM 732 O O . VAL A 1 99 ? -5.314 -9.189 6.341 1.00 45.22 99 VAL A O 1
ATOM 735 N N . SER A 1 100 ? -5.496 -10.203 4.371 1.00 40.56 100 SER A N 1
ATOM 736 C CA . SER A 1 100 ? -6.940 -10.163 4.179 1.00 40.56 100 SER A CA 1
ATOM 737 C C . SER A 1 100 ? -7.213 -10.670 2.763 1.00 40.56 100 SER A C 1
ATOM 739 O O . SER A 1 100 ? -6.897 -10.010 1.782 1.00 40.56 100 SER A O 1
ATOM 741 N N . LYS A 1 101 ? -7.823 -11.849 2.642 1.00 32.88 101 LYS A N 1
ATOM 742 C CA . LYS A 1 101 ? -8.530 -12.284 1.429 1.00 32.88 101 LYS A CA 1
ATOM 743 C C . LYS A 1 101 ? -9.168 -11.094 0.686 1.00 32.88 101 LYS A C 1
ATOM 745 O O . LYS A 1 101 ? -9.845 -10.308 1.356 1.00 32.88 101 LYS A O 1
ATOM 750 N N . PRO A 1 102 ? -9.146 -11.032 -0.660 1.00 36.62 102 PRO A N 1
ATOM 751 C CA . PRO A 1 102 ? -10.193 -10.341 -1.401 1.00 36.62 102 PRO A CA 1
ATOM 752 C C . PRO A 1 102 ? -11.473 -11.190 -1.304 1.00 36.62 102 PRO A C 1
ATOM 754 O O . PRO A 1 102 ? -11.957 -11.771 -2.269 1.00 36.62 102 PRO A O 1
ATOM 757 N N . GLY A 1 103 ? -11.986 -11.340 -0.083 1.00 30.64 103 GLY A N 1
ATOM 758 C CA . GLY A 1 103 ? -13.382 -11.665 0.145 1.00 30.64 103 GLY A CA 1
ATOM 759 C C . GLY A 1 103 ? -14.204 -10.405 -0.123 1.00 30.64 103 GLY A C 1
ATOM 760 O O . GLY A 1 103 ? -13.635 -9.309 -0.100 1.00 30.64 103 GLY A O 1
ATOM 761 N N . PRO A 1 104 ? -15.518 -10.528 -0.380 1.00 31.83 104 PRO A N 1
ATOM 762 C CA . PRO A 1 104 ? -16.392 -9.361 -0.513 1.00 31.83 104 PRO A CA 1
ATOM 763 C C . PRO A 1 104 ? -16.084 -8.439 0.654 1.00 31.83 104 PRO A C 1
ATOM 765 O O . PRO A 1 104 ? -16.083 -8.954 1.769 1.00 31.83 104 PRO A O 1
ATOM 768 N N . ALA A 1 105 ? -15.728 -7.174 0.378 1.00 38.78 105 ALA A N 1
ATOM 769 C CA . ALA A 1 105 ? -15.251 -6.201 1.357 1.00 38.78 105 ALA A CA 1
ATOM 770 C C . ALA A 1 105 ? -15.941 -6.452 2.695 1.00 38.78 105 ALA A C 1
ATOM 772 O O . ALA A 1 105 ? -17.101 -6.079 2.884 1.00 38.78 105 ALA A O 1
ATOM 773 N N . VAL A 1 106 ? -15.271 -7.195 3.584 1.00 37.84 106 VAL A N 1
ATOM 774 C CA . VAL A 1 106 ? -15.827 -7.442 4.900 1.00 37.84 106 VAL A CA 1
ATOM 775 C C . VAL A 1 106 ? -15.746 -6.065 5.492 1.00 37.84 106 VAL A C 1
ATOM 777 O O . VAL A 1 106 ? -14.649 -5.549 5.678 1.00 37.84 106 VAL A O 1
ATOM 780 N N . LEU A 1 107 ? -16.908 -5.439 5.650 1.00 43.25 107 LEU A N 1
ATOM 781 C CA . LEU A 1 107 ? -17.072 -4.176 6.335 1.00 43.25 107 LEU A CA 1
ATOM 782 C C . LEU A 1 107 ? -16.468 -4.386 7.727 1.00 43.25 107 LEU A C 1
ATOM 784 O O . LEU A 1 107 ? -17.161 -4.820 8.658 1.00 43.25 107 LEU A O 1
ATOM 788 N N . THR A 1 108 ? -15.160 -4.141 7.848 1.00 56.22 108 THR A N 1
ATOM 789 C CA . THR A 1 108 ? -14.386 -4.102 9.085 1.00 56.22 108 THR A CA 1
ATOM 790 C C . THR A 1 108 ? -14.816 -2.841 9.795 1.00 56.22 108 THR A C 1
ATOM 792 O O . THR A 1 108 ? -14.105 -1.853 9.920 1.00 56.22 108 THR A O 1
ATOM 795 N N . GLY A 1 109 ? -16.084 -2.850 10.182 1.00 61.00 109 GLY A N 1
ATOM 796 C CA . GLY A 1 109 ? -16.643 -1.798 10.969 1.00 61.00 109 GLY A CA 1
ATOM 797 C C . GLY A 1 109 ? -16.000 -1.855 12.334 1.00 61.00 109 GLY A C 1
ATOM 798 O O . GLY A 1 109 ? -15.874 -2.940 12.899 1.00 61.00 109 GLY A O 1
ATOM 799 N N . VAL A 1 110 ? -15.591 -0.706 12.846 1.00 75.19 110 VAL A N 1
ATOM 800 C CA . VAL A 1 110 ? -15.193 -0.611 14.245 1.00 75.19 110 VAL A CA 1
ATOM 801 C C . VAL A 1 110 ? -16.413 -0.163 15.025 1.00 75.19 110 VAL A C 1
ATOM 803 O O . VAL A 1 110 ? -17.056 0.828 14.672 1.00 75.19 110 VAL A O 1
ATOM 806 N N . ASP A 1 111 ? -16.751 -0.909 16.072 1.00 79.31 111 ASP A N 1
ATOM 807 C CA . ASP A 1 111 ? -17.795 -0.501 17.001 1.00 79.31 111 ASP A CA 1
ATOM 808 C C . ASP A 1 111 ? -17.251 0.594 17.909 1.00 79.31 111 ASP A C 1
ATOM 810 O O . ASP A 1 111 ? -16.418 0.354 18.787 1.00 79.31 111 ASP A O 1
ATOM 814 N N . VAL A 1 112 ? -17.738 1.810 17.700 1.00 77.19 112 VAL A N 1
ATOM 815 C CA . VAL A 1 112 ? -17.387 2.992 18.472 1.00 77.19 112 VAL A CA 1
ATOM 816 C C . VAL A 1 112 ? -18.602 3.414 19.287 1.00 77.19 112 VAL A C 1
ATOM 818 O O . VAL A 1 112 ? -19.617 3.817 18.726 1.00 77.19 112 VAL A O 1
ATOM 821 N N . ASN A 1 113 ? -18.516 3.284 20.616 1.00 78.50 113 ASN A N 1
ATOM 822 C CA . ASN A 1 113 ? -19.610 3.592 21.550 1.00 78.50 113 ASN A CA 1
ATOM 823 C C . ASN A 1 113 ? -20.960 2.951 21.156 1.00 78.50 113 ASN A C 1
ATOM 825 O O . ASN A 1 113 ? -22.002 3.597 21.191 1.00 78.50 113 ASN A O 1
ATOM 829 N N . GLY A 1 114 ? -20.940 1.684 20.728 1.00 76.19 114 GLY A N 1
ATOM 830 C CA . GLY A 1 114 ? -22.143 0.956 20.301 1.00 76.19 114 GLY A CA 1
ATOM 831 C C . GLY A 1 114 ? -22.636 1.288 18.888 1.00 76.19 114 GLY A C 1
ATOM 832 O O . GLY A 1 114 ? -23.629 0.719 18.447 1.00 76.19 114 GLY A O 1
ATOM 833 N N . THR A 1 115 ? -21.945 2.167 18.156 1.00 81.25 115 THR A N 1
ATOM 834 C CA . THR A 1 115 ? -22.219 2.440 16.740 1.00 81.25 115 THR A CA 1
ATOM 835 C C . THR A 1 115 ? -21.142 1.818 15.866 1.00 81.25 115 THR A C 1
ATOM 837 O O . THR A 1 115 ? -19.961 2.141 15.996 1.00 81.25 115 THR A O 1
ATOM 840 N N . ARG A 1 116 ? -21.549 0.971 14.922 1.00 83.25 116 ARG A N 1
ATOM 841 C CA . ARG A 1 116 ? -20.635 0.386 13.942 1.00 83.25 116 ARG A CA 1
ATOM 842 C C . ARG A 1 116 ? -20.295 1.403 12.850 1.00 83.25 116 ARG A C 1
ATOM 844 O O . ARG A 1 116 ? -21.180 1.825 12.100 1.00 83.25 116 ARG A O 1
ATOM 851 N N . ILE A 1 117 ? -19.019 1.767 12.751 1.00 84.56 117 ILE A N 1
ATOM 852 C CA . ILE A 1 117 ? -18.490 2.656 11.709 1.00 84.56 117 ILE A CA 1
ATOM 853 C C . ILE A 1 117 ? -17.819 1.834 10.626 1.00 84.56 117 ILE A C 1
ATOM 855 O O . ILE A 1 117 ? -16.820 1.186 10.910 1.00 84.56 117 ILE A O 1
ATOM 859 N N . VAL A 1 118 ? -18.340 1.883 9.401 1.00 82.12 118 VAL A N 1
ATOM 860 C CA . VAL A 1 118 ? -17.871 1.101 8.247 1.00 82.12 118 VAL A CA 1
ATOM 861 C C . VAL A 1 118 ? -17.396 1.996 7.101 1.00 82.12 118 VAL A C 1
ATOM 863 O O . VAL A 1 118 ? -17.741 3.175 7.019 1.00 82.12 118 VAL A O 1
ATOM 866 N N . THR A 1 119 ? -16.627 1.427 6.173 1.00 79.81 119 THR A N 1
ATOM 867 C CA . THR A 1 119 ? -16.239 2.103 4.929 1.00 79.81 119 THR A CA 1
ATOM 868 C C . THR A 1 119 ? -17.463 2.623 4.173 1.00 79.81 119 THR A C 1
ATOM 870 O O . THR A 1 119 ? -18.455 1.917 4.009 1.00 79.81 119 THR A O 1
ATOM 873 N N . GLY A 1 120 ? -17.381 3.863 3.697 1.00 76.69 120 GLY A N 1
ATOM 874 C CA . GLY A 1 120 ? -18.459 4.575 3.015 1.00 76.69 120 GLY A CA 1
ATOM 875 C C . GLY A 1 120 ? -19.314 5.449 3.933 1.00 76.69 120 GLY A C 1
ATOM 876 O O . GLY A 1 120 ? -19.983 6.352 3.425 1.00 76.69 120 GLY A O 1
ATOM 877 N N . ASP A 1 121 ? -19.254 5.247 5.255 1.00 84.00 121 ASP A N 1
ATOM 878 C CA . ASP A 1 121 ? -19.967 6.097 6.208 1.00 84.00 121 ASP A CA 1
ATOM 879 C C . ASP A 1 121 ? -19.490 7.557 6.117 1.00 84.00 121 ASP A C 1
ATOM 881 O O . ASP A 1 121 ? -18.299 7.820 5.912 1.00 84.00 121 ASP A O 1
ATOM 885 N N . PRO A 1 122 ? -20.390 8.540 6.281 1.00 89.31 122 PRO A N 1
ATOM 886 C CA . PRO A 1 122 ? -20.003 9.941 6.294 1.00 89.31 122 PRO A CA 1
ATOM 887 C C . PRO A 1 122 ? -19.233 10.277 7.575 1.00 89.31 122 PRO A C 1
ATOM 889 O O . PRO A 1 122 ? -19.553 9.778 8.657 1.00 89.31 122 PRO A O 1
ATOM 892 N N . LEU A 1 123 ? -18.285 11.213 7.480 1.00 85.56 123 LEU A N 1
ATOM 893 C CA . LEU A 1 123 ? -17.547 11.738 8.636 1.00 85.56 123 LEU A CA 1
ATOM 894 C C . LEU A 1 123 ? -18.482 12.198 9.771 1.00 85.56 123 LEU A C 1
ATOM 896 O O . LEU A 1 123 ? -18.178 11.989 10.941 1.00 85.56 123 LEU A O 1
ATOM 900 N N . ALA A 1 124 ? -19.643 12.771 9.441 1.00 87.88 124 ALA A N 1
ATOM 901 C CA . ALA A 1 124 ? -20.623 13.214 10.433 1.00 87.88 124 ALA A CA 1
ATOM 902 C C . ALA A 1 124 ? -21.102 12.074 11.352 1.00 87.88 124 ALA A C 1
ATOM 904 O O . ALA A 1 124 ? -21.249 12.282 12.553 1.00 87.88 124 ALA A O 1
ATOM 905 N N . LYS A 1 125 ? -21.282 10.861 10.810 1.00 86.31 125 LYS A N 1
ATOM 906 C CA . LYS A 1 125 ? -21.680 9.680 11.590 1.00 86.31 125 LYS A CA 1
ATOM 907 C C . LYS A 1 125 ? -20.576 9.270 12.564 1.00 86.31 125 LYS A C 1
ATOM 909 O O . LYS A 1 125 ? -20.868 9.007 13.725 1.00 86.31 125 LYS A O 1
ATOM 914 N N . LEU A 1 126 ? -19.319 9.288 12.110 1.00 84.94 126 LEU A N 1
ATOM 915 C CA . LEU A 1 126 ? -18.152 9.017 12.953 1.00 84.94 126 LEU A CA 1
ATOM 916 C C . LEU A 1 126 ? -18.042 10.028 14.101 1.00 84.94 126 LEU A C 1
ATOM 918 O O . LEU A 1 126 ? -17.866 9.634 15.247 1.00 84.94 126 LEU A O 1
ATOM 922 N N . VAL A 1 127 ? -18.161 11.325 13.811 1.00 85.69 127 VAL A N 1
ATOM 923 C CA . VAL A 1 127 ? -18.059 12.376 14.837 1.00 85.69 127 VAL A CA 1
ATOM 924 C C . VAL A 1 127 ? -19.224 12.298 15.828 1.00 85.69 127 VAL A C 1
ATOM 926 O O . VAL A 1 127 ? -19.014 12.489 17.023 1.00 85.69 127 VAL A O 1
ATOM 929 N N . ALA A 1 128 ? -20.431 11.960 15.364 1.00 86.25 128 ALA A N 1
ATOM 930 C CA . ALA A 1 128 ? -21.592 11.783 16.231 1.00 86.25 128 ALA A CA 1
ATOM 931 C C . ALA A 1 128 ? -21.443 10.588 17.190 1.00 86.25 128 ALA A C 1
ATOM 933 O O . ALA A 1 128 ? -21.838 10.691 18.348 1.00 86.25 128 ALA A O 1
ATOM 934 N N . SER A 1 129 ? -20.853 9.473 16.743 1.00 83.94 129 SER A N 1
ATOM 935 C CA . SER A 1 129 ? -20.687 8.279 17.583 1.00 83.94 129 SER A CA 1
ATOM 936 C C . SER A 1 129 ? -19.441 8.317 18.469 1.00 83.94 129 SER A C 1
ATOM 938 O O . SER A 1 129 ? -19.466 7.896 19.625 1.00 83.94 129 SER A O 1
ATOM 940 N N . ALA A 1 130 ? -18.321 8.781 17.915 1.00 81.81 130 ALA A N 1
ATOM 941 C CA . ALA A 1 130 ? -17.007 8.742 18.549 1.00 81.81 130 ALA A CA 1
ATOM 942 C C . ALA A 1 130 ? -16.695 10.004 19.357 1.00 81.81 130 ALA A C 1
ATOM 944 O O . ALA A 1 130 ? -15.773 10.001 20.172 1.00 81.81 130 ALA A O 1
ATOM 945 N N . GLY A 1 131 ? -17.446 11.082 19.127 1.00 83.81 131 GLY A N 1
ATOM 946 C CA . GLY A 1 131 ? -17.137 12.399 19.655 1.00 83.81 131 GLY A CA 1
ATOM 947 C C . GLY A 1 131 ? -15.920 13.017 18.967 1.00 83.81 131 GLY A C 1
ATOM 948 O O . GLY A 1 131 ? -15.621 12.763 17.793 1.00 83.81 131 GLY A O 1
ATOM 949 N N . LYS A 1 132 ? -15.210 13.871 19.706 1.00 85.00 132 LYS A N 1
ATOM 950 C CA . LYS A 1 132 ? -14.030 14.563 19.188 1.00 85.00 132 LYS A CA 1
ATOM 951 C C . LYS A 1 132 ? -12.838 13.593 19.128 1.00 85.00 132 LYS A C 1
ATOM 953 O O . LYS A 1 132 ? -12.542 12.957 20.138 1.00 85.00 132 LYS A O 1
ATOM 958 N N . PRO A 1 133 ? -12.134 13.494 17.987 1.00 87.19 133 PRO A N 1
ATOM 959 C CA . PRO A 1 133 ? -10.907 12.708 17.901 1.00 87.19 133 PRO A CA 1
ATOM 960 C C . PRO A 1 133 ? -9.847 13.259 18.856 1.00 87.19 133 PRO A C 1
ATOM 962 O O . PRO A 1 133 ? -9.763 14.470 19.080 1.00 87.19 133 PRO A O 1
ATOM 965 N N . HIS A 1 134 ? -9.007 12.367 19.374 1.00 86.06 134 HIS A N 1
ATOM 966 C CA . HIS A 1 134 ? -7.841 12.754 20.160 1.00 86.06 134 HIS A CA 1
ATOM 967 C C . HIS A 1 134 ? -6.815 13.474 19.279 1.00 86.06 134 HIS A C 1
ATOM 969 O O . HIS A 1 134 ? -6.229 14.477 19.686 1.00 86.06 134 HIS A O 1
ATOM 975 N N . LYS A 1 135 ? -6.640 12.991 18.044 1.00 88.88 135 LYS A N 1
ATOM 976 C CA . LYS A 1 135 ? -5.721 13.578 17.073 1.00 88.88 135 LYS A CA 1
ATOM 977 C C . LYS A 1 135 ? -6.274 13.470 15.659 1.00 88.88 135 LYS A C 1
ATOM 979 O O . LYS A 1 135 ? -6.913 12.486 15.300 1.00 88.88 135 LYS A O 1
ATOM 984 N N . ILE A 1 136 ? -6.010 14.497 14.856 1.00 88.75 136 ILE A N 1
ATOM 985 C CA . ILE A 1 136 ? -6.305 14.513 13.423 1.00 88.75 136 ILE A CA 1
ATOM 986 C C . ILE A 1 136 ? -4.986 14.734 12.691 1.00 88.75 136 ILE A C 1
ATOM 988 O O . ILE A 1 136 ? -4.237 15.651 13.028 1.00 88.75 136 ILE A O 1
ATOM 992 N N . ARG A 1 137 ? -4.695 13.895 11.699 1.00 85.19 137 ARG A N 1
ATOM 993 C CA . ARG A 1 137 ? -3.568 14.075 10.781 1.00 85.19 137 ARG A CA 1
ATOM 994 C C . ARG A 1 137 ? -4.095 14.389 9.394 1.00 85.19 137 ARG A C 1
ATOM 996 O O . ARG A 1 137 ? -4.881 13.626 8.839 1.00 85.19 137 ARG A O 1
ATOM 1003 N N . THR A 1 138 ? -3.631 15.494 8.840 1.00 83.25 138 THR A N 1
ATOM 1004 C CA . THR A 1 138 ? -3.875 15.901 7.457 1.00 83.25 138 THR A CA 1
ATOM 1005 C C . THR A 1 138 ? -2.584 15.763 6.667 1.00 83.25 138 THR A C 1
ATOM 1007 O O . THR A 1 138 ? -1.500 15.997 7.204 1.00 83.25 138 THR A O 1
ATOM 1010 N N . PHE A 1 139 ? -2.697 15.411 5.394 1.00 73.81 139 PHE A N 1
ATOM 1011 C CA . PHE A 1 139 ? -1.552 15.172 4.523 1.00 73.81 139 PHE A CA 1
ATOM 1012 C C . PHE A 1 139 ? -1.485 16.288 3.482 1.00 73.81 139 PHE A C 1
ATOM 1014 O O . PHE A 1 139 ? -2.448 16.503 2.749 1.00 73.81 139 PHE A O 1
ATOM 1021 N N . ALA A 1 140 ? -0.374 17.028 3.436 1.00 68.81 140 ALA A N 1
ATOM 1022 C CA . ALA A 1 140 ? -0.214 18.156 2.512 1.00 68.81 140 ALA A CA 1
ATOM 1023 C C . ALA A 1 140 ? -0.217 17.705 1.038 1.00 68.81 140 ALA A C 1
ATOM 1025 O O . ALA A 1 140 ? -0.703 18.412 0.163 1.00 68.81 140 ALA A O 1
ATOM 1026 N N . ASP A 1 141 ? 0.285 16.500 0.786 1.00 69.75 141 ASP A N 1
ATOM 1027 C CA . ASP A 1 141 ? 0.334 15.808 -0.500 1.00 69.75 141 ASP A CA 1
ATOM 1028 C C . ASP A 1 141 ? -0.966 15.058 -0.849 1.00 69.75 141 ASP A C 1
ATOM 1030 O O . ASP A 1 141 ? -1.151 14.635 -1.990 1.00 69.75 141 ASP A O 1
ATOM 1034 N N . ALA A 1 142 ? -1.898 14.933 0.102 1.00 67.38 142 ALA A N 1
ATOM 1035 C CA . ALA A 1 142 ? -3.206 14.314 -0.091 1.00 67.38 142 ALA A CA 1
ATOM 1036 C C . ALA A 1 142 ? -4.299 15.098 0.669 1.00 67.38 142 ALA A C 1
ATOM 1038 O O . ALA A 1 142 ? -4.835 14.603 1.664 1.00 67.38 142 ALA A O 1
ATOM 1039 N N . PRO A 1 143 ? -4.684 16.303 0.196 1.00 75.62 143 PRO A N 1
ATOM 1040 C CA . PRO A 1 143 ? -5.579 17.218 0.922 1.00 75.62 143 PRO A CA 1
ATOM 1041 C C . PRO A 1 143 ? -7.000 16.669 1.115 1.00 75.62 143 PRO A C 1
ATOM 1043 O O . PRO A 1 143 ? -7.743 17.119 1.983 1.00 75.62 143 PRO A O 1
ATOM 1046 N N . HIS A 1 144 ? -7.381 15.668 0.322 1.00 80.25 144 HIS A N 1
ATOM 1047 C CA . HIS A 1 144 ? -8.656 14.965 0.436 1.00 80.25 144 HIS A CA 1
ATOM 1048 C C . HIS A 1 144 ? -8.652 13.865 1.497 1.00 80.25 144 HIS A C 1
ATOM 1050 O O . HIS A 1 144 ? -9.699 13.264 1.735 1.00 80.25 144 HIS A O 1
ATOM 1056 N N . MET A 1 145 ? -7.493 13.565 2.086 1.00 79.25 145 MET A N 1
ATOM 1057 C CA . MET A 1 145 ? -7.296 12.491 3.046 1.00 79.25 145 MET A CA 1
ATOM 1058 C C . MET A 1 145 ? -6.988 13.056 4.429 1.00 79.25 145 MET A C 1
ATOM 1060 O O . MET A 1 145 ? -6.173 13.960 4.610 1.00 79.25 145 MET A O 1
ATOM 1064 N N . SER A 1 146 ? -7.642 12.499 5.437 1.00 83.62 146 SER A N 1
ATOM 1065 C CA . SER A 1 146 ? -7.400 12.820 6.837 1.00 83.62 146 SER A CA 1
ATOM 1066 C C . SER A 1 146 ? -7.509 11.558 7.674 1.00 83.62 146 SER A C 1
ATOM 1068 O O . SER A 1 146 ? -8.323 10.683 7.391 1.00 83.62 146 SER A O 1
ATOM 1070 N N . VAL A 1 147 ? -6.679 11.452 8.703 1.00 86.44 147 VAL A N 1
ATOM 1071 C CA . VAL A 1 147 ? -6.675 10.325 9.636 1.00 86.44 147 VAL A CA 1
ATOM 1072 C C . VAL A 1 147 ? -7.101 10.826 11.007 1.00 86.44 147 VAL A C 1
ATOM 1074 O O . VAL A 1 147 ? -6.523 11.774 11.533 1.00 86.44 147 VAL A O 1
ATOM 1077 N N . TYR A 1 148 ? -8.120 10.187 11.567 1.00 86.94 148 TYR A N 1
ATOM 1078 C CA . TYR A 1 148 ? -8.726 10.498 12.853 1.00 86.94 148 TYR A CA 1
ATOM 1079 C C . TYR A 1 148 ? -8.346 9.405 13.848 1.00 86.94 148 TYR A C 1
ATOM 1081 O O . TYR A 1 148 ? -8.666 8.236 13.645 1.00 86.94 148 TYR A O 1
ATOM 1089 N N . GLU A 1 149 ? -7.660 9.779 14.918 1.00 85.31 149 GLU A N 1
ATOM 1090 C CA . GLU A 1 149 ? -7.231 8.869 15.978 1.00 85.31 149 GLU A CA 1
ATOM 1091 C C . GLU A 1 149 ? -8.107 9.081 17.215 1.00 85.31 149 GLU A C 1
ATOM 1093 O O . GLU A 1 149 ? -8.270 10.204 17.704 1.00 85.31 149 GLU A O 1
ATOM 1098 N N . TYR A 1 150 ? -8.669 7.987 17.719 1.00 85.06 150 TYR A N 1
ATOM 1099 C CA . TYR A 1 150 ? -9.521 7.937 18.897 1.00 85.06 150 TYR A CA 1
ATOM 1100 C C . TYR A 1 150 ? -8.920 6.984 19.921 1.00 85.06 150 TYR A C 1
ATOM 1102 O O . TYR A 1 150 ? -8.602 5.838 19.610 1.00 85.06 150 TYR A O 1
ATOM 1110 N N . THR A 1 151 ? -8.822 7.432 21.167 1.00 84.00 151 THR A N 1
ATOM 1111 C CA . THR A 1 151 ? -8.353 6.599 22.275 1.00 84.00 151 THR A CA 1
ATOM 1112 C C . THR A 1 151 ? -9.540 6.238 23.157 1.00 84.00 151 THR A C 1
ATOM 1114 O O . THR A 1 151 ? -10.206 7.117 23.700 1.00 84.00 151 THR A O 1
ATOM 1117 N N . PHE A 1 152 ? -9.791 4.941 23.321 1.00 81.94 152 PHE A N 1
ATOM 1118 C CA . PHE A 1 152 ? -10.793 4.400 24.237 1.00 81.94 152 PHE A CA 1
ATOM 1119 C C . PHE A 1 152 ? -10.106 3.590 25.348 1.00 81.94 152 PHE A C 1
ATOM 1121 O O . PHE A 1 152 ? -8.956 3.165 25.201 1.00 81.94 152 PHE A O 1
ATOM 1128 N N . PRO A 1 153 ? -10.790 3.314 26.472 1.00 79.50 153 PRO A N 1
ATOM 1129 C CA . PRO A 1 153 ? -10.255 2.417 27.490 1.00 79.50 153 PRO A CA 1
ATOM 1130 C C . PRO A 1 153 ? -9.887 1.044 26.897 1.00 79.50 153 PRO A C 1
ATOM 1132 O O . PRO A 1 153 ? -10.753 0.285 26.471 1.00 79.50 153 PRO A O 1
ATOM 1135 N N . GLY A 1 154 ? -8.589 0.728 26.859 1.00 74.12 154 GLY A N 1
ATOM 1136 C CA . GLY A 1 154 ? -8.069 -0.566 26.394 1.00 74.12 154 GLY A CA 1
ATOM 1137 C C . GLY A 1 154 ? -7.926 -0.732 24.875 1.00 74.12 154 GLY A C 1
ATOM 1138 O O . GLY A 1 154 ? -7.523 -1.809 24.431 1.00 74.12 154 GLY A O 1
ATOM 1139 N N . ARG A 1 155 ? -8.213 0.299 24.071 1.00 78.75 155 ARG A N 1
ATOM 1140 C CA . ARG A 1 155 ? -8.024 0.251 22.613 1.00 78.75 155 ARG A CA 1
ATOM 1141 C C . ARG A 1 155 ? -7.837 1.631 21.994 1.00 78.75 155 ARG A C 1
ATOM 1143 O O . ARG A 1 155 ? -8.378 2.621 22.475 1.00 78.75 155 ARG A O 1
ATOM 1150 N N . GLU A 1 156 ? -7.125 1.673 20.886 1.00 78.69 156 GLU A N 1
ATOM 1151 C CA . GLU A 1 156 ? -6.990 2.842 20.027 1.00 78.69 156 GLU A CA 1
ATOM 1152 C C . GLU A 1 156 ? -7.617 2.532 18.671 1.00 78.69 156 GLU A C 1
ATOM 1154 O O . GLU A 1 156 ? -7.475 1.426 18.155 1.00 78.69 156 GLU A O 1
ATOM 1159 N N . VAL A 1 157 ? -8.350 3.487 18.115 1.00 81.94 157 VAL A N 1
ATOM 1160 C CA . VAL A 1 157 ? -9.042 3.344 16.838 1.00 81.94 157 VAL A CA 1
ATOM 1161 C C . VAL A 1 157 ? -8.551 4.432 15.903 1.00 81.94 157 VAL A C 1
ATOM 1163 O O . VAL A 1 157 ? -8.620 5.618 16.217 1.00 81.94 157 VAL A O 1
ATOM 1166 N N . THR A 1 158 ? -8.088 4.027 14.731 1.00 83.94 158 THR A N 1
ATOM 1167 C CA . THR A 1 158 ? -7.673 4.927 13.661 1.00 83.94 158 THR A CA 1
ATOM 1168 C C . THR A 1 158 ? -8.675 4.828 12.523 1.00 83.94 158 THR A C 1
ATOM 1170 O O . THR A 1 158 ? -8.957 3.738 12.029 1.00 83.94 158 THR A O 1
ATOM 1173 N N . VAL A 1 159 ? -9.212 5.964 12.095 1.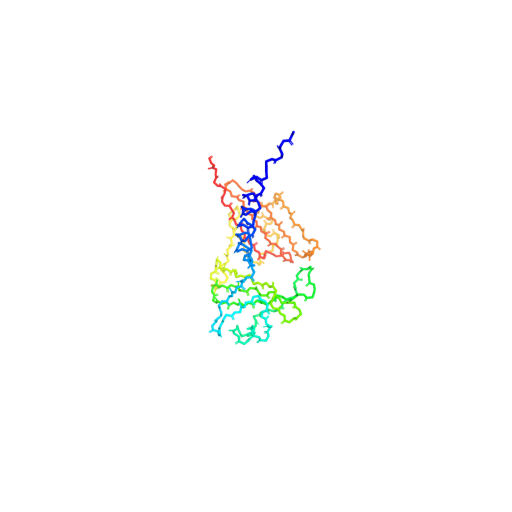00 83.88 159 VAL A N 1
ATOM 1174 C CA . VAL A 1 159 ? -10.169 6.045 10.991 1.00 83.88 159 VAL A CA 1
ATOM 1175 C C . VAL A 1 159 ? -9.604 6.944 9.907 1.00 83.88 159 VAL A C 1
ATOM 1177 O O . VAL A 1 159 ? -9.344 8.124 10.132 1.00 83.88 159 VAL A O 1
ATOM 1180 N N . THR A 1 160 ? -9.426 6.390 8.717 1.00 83.69 160 THR A N 1
ATOM 1181 C CA . THR A 1 160 ? -9.034 7.145 7.531 1.00 83.69 160 THR A CA 1
ATOM 1182 C C . THR A 1 160 ? -10.288 7.638 6.834 1.00 83.69 160 THR A C 1
ATOM 1184 O O . THR A 1 160 ? -11.227 6.880 6.585 1.00 83.69 160 THR A O 1
ATOM 1187 N N . VAL A 1 161 ? -10.300 8.925 6.517 1.00 84.44 161 VAL A N 1
ATOM 1188 C CA . VAL A 1 161 ? -11.388 9.606 5.830 1.00 84.44 161 VAL A CA 1
ATOM 1189 C C . VAL A 1 161 ? -10.837 10.182 4.540 1.00 84.44 161 VAL A C 1
ATOM 1191 O O . VAL A 1 161 ? -9.839 10.899 4.542 1.00 84.44 161 VAL A O 1
ATOM 1194 N N . THR A 1 162 ? -11.501 9.877 3.432 1.00 82.88 162 THR A N 1
ATOM 1195 C CA . THR A 1 162 ? -11.173 10.401 2.110 1.00 82.88 162 THR A CA 1
ATOM 1196 C C . THR A 1 162 ? -12.423 11.030 1.512 1.00 82.88 162 THR A C 1
ATOM 1198 O O . THR A 1 162 ? -13.479 10.401 1.489 1.00 82.88 162 THR A O 1
ATOM 1201 N N . ASN A 1 163 ? -12.333 12.277 1.044 1.00 86.50 163 ASN A N 1
ATOM 1202 C CA . ASN A 1 163 ? -13.475 13.023 0.494 1.00 86.50 163 ASN A CA 1
ATOM 1203 C C . ASN A 1 163 ? -14.691 13.062 1.445 1.00 86.50 163 ASN A C 1
ATOM 1205 O O . ASN A 1 163 ? -15.837 12.910 1.023 1.00 86.50 163 ASN A O 1
ATOM 1209 N N . GLY A 1 164 ? -14.439 13.209 2.750 1.00 81.19 164 GLY A N 1
ATOM 1210 C CA . GLY A 1 164 ? -15.490 13.291 3.772 1.00 81.19 164 GLY A CA 1
ATOM 1211 C C . GLY A 1 164 ? -16.199 11.970 4.098 1.00 81.19 164 GLY A C 1
ATOM 1212 O O . GLY A 1 164 ? -17.162 11.979 4.868 1.00 81.19 164 GLY A O 1
ATOM 1213 N N . LYS A 1 165 ? -15.734 10.837 3.556 1.00 85.06 165 LYS A N 1
ATOM 1214 C CA . LYS A 1 165 ? -16.249 9.494 3.857 1.00 85.06 165 LYS A CA 1
ATOM 1215 C C . LYS A 1 165 ? -15.164 8.607 4.444 1.00 85.06 165 LYS A C 1
ATOM 1217 O O . LYS A 1 165 ? -13.997 8.733 4.086 1.00 85.06 165 LYS A O 1
ATOM 1222 N N . VAL A 1 166 ? -15.552 7.690 5.320 1.00 84.81 166 VAL A N 1
ATOM 1223 C CA . VAL A 1 166 ? -14.655 6.679 5.878 1.00 84.81 166 VAL A CA 1
ATOM 1224 C C . VAL A 1 166 ? -14.144 5.800 4.739 1.00 84.81 166 VAL A C 1
ATOM 1226 O O . VAL A 1 166 ? -14.926 5.163 4.038 1.00 84.81 166 VAL A O 1
ATOM 1229 N N . SER A 1 167 ? -12.833 5.789 4.536 1.00 78.88 167 SER A N 1
ATOM 1230 C CA . SER A 1 167 ? -12.151 4.962 3.538 1.00 78.88 167 SER A CA 1
ATOM 1231 C C . SER A 1 167 ? -11.422 3.778 4.170 1.00 78.88 167 SER A C 1
ATOM 1233 O O . S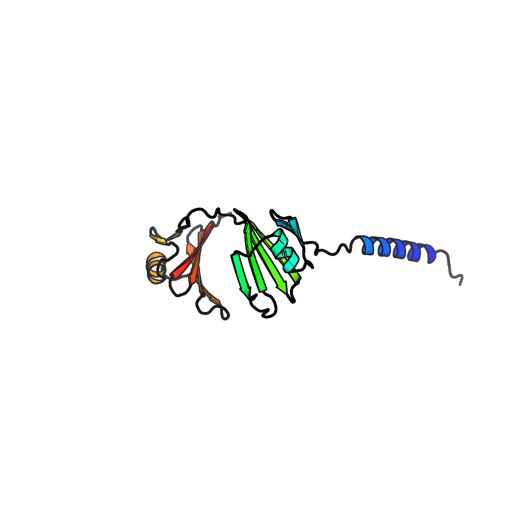ER A 1 167 ? -11.154 2.798 3.480 1.00 78.88 167 SER A O 1
ATOM 1235 N N . GLY A 1 168 ? -11.166 3.824 5.481 1.00 76.25 168 GLY A N 1
ATOM 1236 C CA . GLY A 1 168 ? -10.604 2.703 6.225 1.00 76.25 168 GLY A CA 1
ATOM 1237 C C . GLY A 1 168 ? -10.673 2.886 7.736 1.00 76.25 168 GLY A C 1
ATOM 1238 O O . GLY A 1 168 ? -10.827 3.995 8.246 1.00 76.25 168 GLY A O 1
ATOM 1239 N N . THR A 1 169 ? -10.548 1.776 8.449 1.00 76.38 169 THR A N 1
ATOM 1240 C CA . THR A 1 169 ? -10.628 1.677 9.908 1.00 76.38 169 THR A CA 1
ATOM 1241 C C . THR A 1 169 ? -9.578 0.683 10.397 1.00 76.38 169 THR A C 1
ATOM 1243 O O . THR A 1 169 ? -9.309 -0.330 9.753 1.00 76.38 169 THR A O 1
ATOM 1246 N N . SER A 1 170 ? -8.972 0.971 11.543 1.00 74.25 170 SER A N 1
ATOM 1247 C CA . SER A 1 170 ? -8.024 0.093 12.228 1.00 74.25 170 SER A CA 1
ATOM 1248 C C . SER A 1 170 ? -8.247 0.193 13.733 1.00 74.25 170 SER A C 1
ATOM 1250 O O . SER A 1 170 ? -8.522 1.278 14.243 1.00 74.25 170 SER A O 1
ATOM 1252 N N . GLU A 1 171 ? -8.140 -0.928 14.444 1.00 76.69 171 GLU A N 1
ATOM 1253 C CA . GLU A 1 171 ? -8.219 -0.981 15.904 1.00 76.69 171 GLU A CA 1
ATOM 1254 C C . GLU A 1 171 ? -6.957 -1.650 16.458 1.00 76.69 171 GLU A C 1
ATOM 1256 O O . GLU A 1 171 ? -6.607 -2.769 16.078 1.00 76.69 171 GLU A O 1
ATOM 1261 N N . LEU A 1 172 ? -6.289 -0.973 17.389 1.00 70.81 172 LEU A N 1
ATOM 1262 C CA . LEU A 1 172 ? -5.164 -1.493 18.148 1.00 70.81 172 LEU A CA 1
ATOM 1263 C C . LEU A 1 172 ? -5.605 -1.753 19.589 1.00 70.81 172 LEU A C 1
ATOM 1265 O O . LEU A 1 172 ? -5.938 -0.833 20.335 1.00 70.81 172 LEU A O 1
ATOM 1269 N N . LYS A 1 173 ? -5.575 -3.017 20.017 1.00 73.12 173 LYS A N 1
ATOM 1270 C CA . LYS A 1 173 ? -5.907 -3.392 21.397 1.00 73.12 173 LYS A CA 1
ATOM 1271 C C . LYS A 1 173 ? -4.713 -3.127 22.314 1.00 73.12 173 LYS A C 1
ATOM 1273 O O . LYS A 1 173 ? -3.674 -3.776 22.193 1.00 73.12 173 LYS A O 1
ATOM 1278 N N . ILE A 1 174 ? -4.865 -2.204 23.260 1.00 70.38 174 ILE A N 1
ATOM 1279 C CA . ILE A 1 174 ? -3.811 -1.859 24.217 1.00 70.38 174 ILE A CA 1
ATOM 1280 C C . ILE A 1 174 ? -3.894 -2.854 25.378 1.00 70.38 174 ILE A C 1
ATOM 1282 O O . ILE A 1 174 ? -4.769 -2.754 26.240 1.00 70.38 174 ILE A O 1
ATOM 1286 N N . ARG A 1 175 ? -2.986 -3.838 25.417 1.00 55.31 175 ARG A N 1
ATOM 1287 C CA . ARG A 1 175 ? -2.813 -4.670 26.617 1.00 55.31 175 ARG A CA 1
ATOM 1288 C C . ARG A 1 175 ? -2.178 -3.810 27.710 1.00 55.31 175 ARG A C 1
ATOM 1290 O O . ARG A 1 175 ? -1.018 -3.424 27.582 1.00 55.31 175 ARG A O 1
ATOM 1297 N N . LYS A 1 176 ? -2.927 -3.526 28.781 1.00 54.38 176 LYS A N 1
ATOM 1298 C CA . LYS A 1 176 ? -2.325 -3.067 30.041 1.00 54.38 176 LYS A CA 1
ATOM 1299 C C . LYS A 1 176 ? -1.374 -4.171 30.519 1.00 54.38 176 LYS A C 1
ATOM 1301 O O . LYS A 1 176 ? -1.797 -5.324 30.607 1.00 54.38 176 LYS A O 1
ATOM 1306 N N . ARG A 1 177 ? -0.099 -3.820 30.697 1.00 44.41 177 ARG A N 1
ATOM 1307 C CA . ARG A 1 177 ? 0.868 -4.649 31.424 1.00 44.41 177 ARG A CA 1
ATOM 1308 C C . ARG A 1 177 ? 0.514 -4.667 32.902 1.00 44.41 177 ARG A C 1
ATOM 1310 O O . ARG A 1 177 ? -0.026 -3.636 33.365 1.00 44.41 177 ARG A O 1
#

Mean predicted aligned error: 18.09 Å

Sequence (177 aa):
MSIDWKNETSTVMRAIKSALLLCLLAAPAFAQSVQFKGGAASIGDSVKKLHKVAGKPDQVRPFPGAPATSLHEYSLGERQVNVSVRGGKITGIADNHIVSKPGPAVLTGVDVNGTRIVTGDPLAKLVASAGKPHKIRTFADAPHMSVYEYTFPGREVTVTVTNGKVSGTSELKIRKR

Organism: NCBI:txid543356

Secondary structure (DSSP, 8-state):
----GGGHHHHHHHHHHHHHHHHHH---S---EEEETTEEEETT-BHHHHHHHH-S-SEEEEETTEEEEEEEEEEETTEEEEEEEETTEEEEEEEEE-SS---S-----EEETTEEE-TT-BHHHHHHHH-S-SEEEEETTEEEEEEEEEEETTEEEEEEEETTEEEEEEEEE----

Radius of gyration: 26.25 Å; Cα contacts (8 Å, |Δi|>4): 288; chains: 1; bounding box: 92×36×53 Å

Foldseek 3Di:
DDDDPPPPVVVVVVVVVVVVVVVVVVPPPAQDWDAAPQGIDTFFDFVVVVCRRQNAAPDWAADPPHRQKIWGWGDDFQWIWIFIDHPRTTHDIDIHRNPDGPDPPPQPFDQAQNDTAGFFAFLVSVCVRNPAAPDKDADPSQNQWIWGWHDDVQKIKIFIGGNRTTHDIDMDGHDDD